Protein AF-0000000075587343 (afdb_homodimer)

Structure (mmCIF, N/CA/C/O backbone):
data_AF-0000000075587343-model_v1
#
loop_
_entity.id
_entity.type
_entity.pdbx_description
1 polymer 'Large ribosomal subunit protein uL16'
#
loop_
_atom_site.group_PDB
_atom_site.id
_atom_site.type_symbol
_atom_site.label_atom_id
_atom_site.label_alt_id
_atom_site.label_comp_id
_atom_site.label_asym_id
_atom_site.label_entity_id
_atom_site.label_seq_id
_atom_site.pdbx_PDB_ins_code
_atom_site.Cartn_x
_atom_site.Cartn_y
_atom_site.Cartn_z
_atom_site.occupancy
_atom_site.B_iso_or_equiv
_atom_site.auth_seq_id
_atom_site.auth_comp_id
_atom_site.auth_asym_id
_atom_site.auth_atom_id
_atom_site.pdbx_PDB_model_num
ATOM 1 N N . MET A 1 1 ? -5.898 16.344 45.125 1 28.92 1 MET A N 1
ATOM 2 C CA . MET A 1 1 ? -6.133 14.992 44.594 1 28.92 1 MET A CA 1
ATOM 3 C C . MET A 1 1 ? -4.836 14.359 44.125 1 28.92 1 MET A C 1
ATOM 5 O O . MET A 1 1 ? -4.012 15.023 43.5 1 28.92 1 MET A O 1
ATOM 9 N N . LEU A 1 2 ? -4.16 13.32 44.656 1 33.78 2 LEU A N 1
ATOM 10 C CA . LEU A 1 2 ? -2.805 12.789 44.562 1 33.78 2 LEU A CA 1
ATOM 11 C C . LEU A 1 2 ? -2.523 12.25 43.156 1 33.78 2 LEU A C 1
ATOM 13 O O . LEU A 1 2 ? -3.23 11.367 42.688 1 33.78 2 LEU A O 1
ATOM 17 N N . GLN A 1 3 ? -2.162 13.062 42.219 1 38.47 3 GLN A N 1
ATOM 18 C CA . GLN A 1 3 ? -1.853 12.68 40.844 1 38.47 3 GLN A CA 1
ATOM 19 C C . GLN A 1 3 ? -0.888 11.5 40.812 1 38.47 3 GLN A C 1
ATOM 21 O O . GLN A 1 3 ? 0.076 11.453 41.594 1 38.47 3 GLN A O 1
ATOM 26 N N . PRO A 1 4 ? -1.405 10.359 40.438 1 40.84 4 PRO A N 1
ATOM 27 C CA . PRO A 1 4 ? -0.507 9.211 40.562 1 40.84 4 PRO A CA 1
ATOM 28 C C . PRO A 1 4 ? 0.927 9.531 40.156 1 40.84 4 PRO A C 1
ATOM 30 O O . PRO A 1 4 ? 1.154 10.461 39.375 1 40.84 4 PRO A O 1
ATOM 33 N N . LYS A 1 5 ? 1.911 9.117 40.844 1 37.94 5 LYS A N 1
ATOM 34 C CA . LYS A 1 5 ? 3.352 9.25 40.656 1 37.94 5 LYS A CA 1
ATOM 35 C C . LYS A 1 5 ? 3.73 9.039 39.188 1 37.94 5 LYS A C 1
ATOM 37 O O . LYS A 1 5 ? 2.939 8.508 38.406 1 37.94 5 LYS A O 1
ATOM 42 N N . ARG A 1 6 ? 5.105 9.141 38.75 1 40.16 6 ARG A N 1
ATOM 43 C CA . ARG A 1 6 ? 5.844 9.117 37.5 1 40.16 6 ARG A CA 1
ATOM 44 C C . ARG A 1 6 ? 5.539 7.852 36.688 1 40.16 6 ARG A C 1
ATOM 46 O O . ARG A 1 6 ? 5.852 6.742 37.156 1 40.16 6 ARG A O 1
ATOM 53 N N . VAL A 1 7 ? 4.43 7.707 36.281 1 40.06 7 VAL A N 1
ATOM 54 C CA . VAL A 1 7 ? 4.188 6.512 35.469 1 40.06 7 VAL A CA 1
ATOM 55 C C . VAL A 1 7 ? 5.332 6.32 34.469 1 40.06 7 VAL A C 1
ATOM 57 O O . VAL A 1 7 ? 5.645 7.223 33.719 1 40.06 7 VAL A O 1
ATOM 60 N N . LYS A 1 8 ? 6.332 5.57 34.875 1 37.91 8 LYS A N 1
ATOM 61 C CA . LYS A 1 8 ? 7.539 5.27 34.094 1 37.91 8 LYS A CA 1
ATOM 62 C C . LYS A 1 8 ? 7.219 5.027 32.625 1 37.91 8 LYS A C 1
ATOM 64 O O . LYS A 1 8 ? 7.953 5.48 31.75 1 37.91 8 LYS A O 1
ATOM 69 N N . TYR A 1 9 ? 6.559 3.941 32.375 1 40.12 9 TYR A N 1
ATOM 70 C CA . TYR A 1 9 ? 6.348 3.57 31 1 40.12 9 TYR A CA 1
ATOM 71 C C . TYR A 1 9 ? 5.145 4.305 30.406 1 40.12 9 TYR A C 1
ATOM 73 O O . TYR A 1 9 ? 4.004 4.062 30.812 1 40.12 9 TYR A O 1
ATOM 81 N N . ARG A 1 10 ? 5.086 5.52 30.312 1 40.22 10 ARG A N 1
ATOM 82 C CA . ARG A 1 10 ? 4.016 6.172 29.562 1 40.22 10 ARG A CA 1
ATOM 83 C C . ARG A 1 10 ? 3.787 5.48 28.219 1 40.22 10 ARG A C 1
ATOM 85 O O . ARG A 1 10 ? 4.691 5.422 27.391 1 40.22 10 ARG A O 1
ATOM 92 N N . ARG A 1 11 ? 3.199 4.398 28.297 1 43.56 11 ARG A N 1
ATOM 93 C CA . ARG A 1 11 ? 2.844 3.82 27 1 43.56 11 ARG A CA 1
ATOM 94 C C . ARG A 1 11 ? 2.312 4.887 26.047 1 43.56 11 ARG A C 1
ATOM 96 O O . ARG A 1 11 ? 1.416 5.656 26.406 1 43.56 11 ARG A O 1
ATOM 103 N N . PRO A 1 12 ? 3.045 5.609 25.266 1 43.22 12 PRO A N 1
ATOM 104 C CA . PRO A 1 12 ? 2.521 6.594 24.312 1 43.22 12 PRO A CA 1
ATOM 105 C C . PRO A 1 12 ? 1.216 6.148 23.656 1 43.22 12 PRO A C 1
ATOM 107 O O . PRO A 1 12 ? 1.231 5.34 22.734 1 43.22 12 PRO A O 1
ATOM 110 N N . GLN A 1 13 ? 0.312 5.805 24.406 1 46.84 13 GLN A N 1
ATOM 111 C CA . GLN A 1 13 ? -0.954 5.391 23.812 1 46.84 13 GLN A CA 1
ATOM 112 C C . GLN A 1 13 ? -1.464 6.426 22.828 1 46.84 13 GLN A C 1
ATOM 114 O O . GLN A 1 13 ? -2.346 6.137 22.016 1 46.84 13 GLN A O 1
ATOM 119 N N . ASP A 1 14 ? -1.198 7.758 22.984 1 47.62 14 ASP A N 1
ATOM 120 C CA . ASP A 1 14 ? -1.935 8.898 22.453 1 47.62 14 ASP A CA 1
ATOM 121 C C . ASP A 1 14 ? -1.368 9.32 21.094 1 47.62 14 ASP A C 1
ATOM 123 O O . ASP A 1 14 ? -1.112 10.508 20.875 1 47.62 14 ASP A O 1
ATOM 127 N N . GLY A 1 15 ? -1.279 8.492 20.094 1 55.97 15 GLY A N 1
ATOM 128 C CA . GLY A 1 15 ? -1.096 8.961 18.734 1 55.97 15 GLY A CA 1
ATOM 129 C C . GLY A 1 15 ? 0.347 9.305 18.406 1 55.97 15 GLY A C 1
ATOM 130 O O . GLY A 1 15 ? 0.65 9.758 17.297 1 55.97 15 GLY A O 1
ATOM 131 N N . ARG A 1 16 ? 1.157 9.391 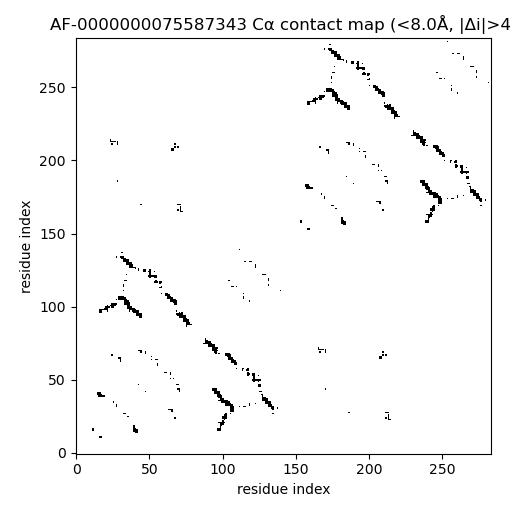19.422 1 56.75 16 ARG A N 1
ATOM 132 C CA . ARG A 1 16 ? 2.512 9.891 19.203 1 56.75 16 ARG A CA 1
ATOM 133 C C . ARG A 1 16 ? 3.334 8.898 18.391 1 56.75 16 ARG A C 1
ATOM 135 O O . ARG A 1 16 ? 4.453 9.203 17.969 1 56.75 16 ARG A O 1
ATOM 142 N N . GLY A 1 17 ? 2.791 8.039 17.953 1 64.19 17 GLY A N 1
ATOM 143 C CA . GLY A 1 17 ? 3.555 7.152 17.094 1 64.19 17 GLY A CA 1
ATOM 144 C C . GLY A 1 17 ? 4.559 6.305 17.844 1 64.19 17 GLY A C 1
ATOM 145 O O . GLY A 1 17 ? 4.816 6.539 19.031 1 64.19 17 GLY A O 1
ATOM 146 N N . ASN A 1 18 ? 4.926 5.211 17.297 1 68 18 ASN A N 1
ATOM 147 C CA . ASN A 1 18 ? 5.934 4.32 17.859 1 68 18 ASN A CA 1
ATOM 148 C C . ASN A 1 18 ? 7.312 4.973 17.875 1 68 18 ASN A C 1
ATOM 150 O O . ASN A 1 18 ? 7.625 5.797 17.016 1 68 18 ASN A O 1
ATOM 154 N N . LYS A 1 19 ? 8 4.809 18.875 1 76.38 19 LYS A N 1
ATOM 155 C CA . LYS A 1 19 ? 9.367 5.316 18.969 1 76.38 19 LYS A CA 1
ATOM 156 C C . LYS A 1 19 ? 10.305 4.531 18.047 1 76.38 19 LYS A C 1
ATOM 158 O O . LYS A 1 19 ? 10 3.4 17.672 1 76.38 19 LYS A O 1
ATOM 163 N N . GLY A 1 20 ? 11.375 5.254 17.641 1 88.69 20 GLY A N 1
ATOM 164 C CA . GLY A 1 20 ? 12.406 4.605 16.844 1 88.69 20 GLY A CA 1
ATOM 165 C C . GLY A 1 20 ? 12.258 4.867 15.352 1 88.69 20 GLY A C 1
ATOM 166 O O . GLY A 1 20 ? 11.391 5.637 14.93 1 88.69 20 GLY A O 1
ATOM 167 N N . ASN A 1 21 ? 13.18 4.301 14.609 1 93.75 21 ASN A N 1
ATOM 168 C CA . ASN A 1 21 ? 13.195 4.449 13.156 1 93.75 21 ASN A CA 1
ATOM 169 C C . ASN A 1 21 ? 12.57 3.244 12.461 1 93.75 21 ASN A C 1
ATOM 171 O O . ASN A 1 21 ? 12.516 2.152 13.023 1 93.75 21 ASN A O 1
ATOM 175 N N . ALA A 1 22 ? 12.07 3.574 11.297 1 95.38 22 ALA A N 1
ATOM 176 C CA . ALA A 1 22 ? 11.531 2.486 10.484 1 95.38 22 ALA A CA 1
ATOM 177 C C . ALA A 1 22 ? 12.625 1.517 10.062 1 95.38 22 ALA A C 1
ATOM 179 O O . ALA A 1 22 ? 13.719 1.938 9.672 1 95.38 22 ALA A O 1
ATOM 180 N N . HIS A 1 23 ? 12.305 0.273 10.109 1 91.56 23 HIS A N 1
ATOM 181 C CA . HIS A 1 23 ? 13.266 -0.745 9.688 1 91.56 23 HIS A CA 1
ATOM 182 C C . HIS A 1 23 ? 12.898 -1.314 8.32 1 91.56 23 HIS A C 1
ATOM 184 O O . HIS A 1 23 ? 13.742 -1.926 7.656 1 91.56 23 HIS A O 1
ATOM 190 N N . ARG A 1 24 ? 11.672 -1.214 7.957 1 91.31 24 ARG A N 1
ATOM 191 C CA . ARG A 1 24 ? 11.195 -1.667 6.652 1 91.31 24 ARG A CA 1
ATOM 192 C C . ARG A 1 24 ? 10.492 -0.538 5.906 1 91.31 24 ARG A C 1
ATOM 194 O O . ARG A 1 24 ? 10.031 0.425 6.52 1 91.31 24 ARG A O 1
ATOM 201 N N . GLY A 1 25 ? 10.461 -0.617 4.656 1 96.25 25 GLY A N 1
ATOM 202 C CA . GLY A 1 25 ? 9.734 0.365 3.865 1 96.25 25 GLY A CA 1
ATOM 203 C C . GLY A 1 25 ? 10.438 1.712 3.803 1 96.25 25 GLY A C 1
ATOM 204 O O . GLY A 1 25 ? 9.781 2.752 3.727 1 96.25 25 GLY A O 1
ATOM 205 N N . THR A 1 26 ? 11.734 1.678 3.934 1 96.88 26 THR A N 1
ATOM 206 C CA . THR A 1 26 ? 12.492 2.924 3.988 1 96.88 26 THR A CA 1
ATOM 207 C C . THR A 1 26 ? 13.039 3.287 2.609 1 96.88 26 THR A C 1
ATOM 209 O O . THR A 1 26 ? 13.656 4.336 2.439 1 96.88 26 THR A O 1
ATOM 212 N N . GLU A 1 27 ? 12.82 2.385 1.611 1 95.69 27 GLU A N 1
ATOM 213 C CA . GLU A 1 27 ? 13.258 2.619 0.239 1 95.69 27 GLU A CA 1
ATOM 214 C C . GLU A 1 27 ? 12.086 2.561 -0.733 1 95.69 27 GLU A C 1
ATOM 216 O O . GLU A 1 27 ? 11.086 1.886 -0.468 1 95.69 27 GLU A O 1
ATOM 221 N N . LEU A 1 28 ? 12.258 3.23 -1.859 1 97.06 28 LEU A N 1
ATOM 222 C CA . LEU A 1 28 ? 11.227 3.166 -2.889 1 97.06 28 LEU A CA 1
ATOM 223 C C . LEU A 1 28 ? 11.141 1.764 -3.48 1 97.06 28 LEU A C 1
ATOM 225 O O . LEU A 1 28 ? 12.164 1.122 -3.727 1 97.06 28 LEU A O 1
ATOM 229 N N . ALA A 1 29 ? 9.953 1.364 -3.693 1 95.81 29 ALA A N 1
ATOM 230 C CA . ALA A 1 29 ? 9.758 0.012 -4.207 1 95.81 29 ALA A CA 1
ATOM 231 C C . ALA A 1 29 ? 9.414 0.035 -5.695 1 95.81 29 ALA A C 1
ATOM 233 O O . ALA A 1 29 ? 9.891 -0.807 -6.461 1 95.81 29 ALA A O 1
ATOM 234 N N . PHE A 1 30 ? 8.617 0.972 -6.105 1 94.88 30 PHE A N 1
ATOM 235 C CA . PHE A 1 30 ? 8.094 0.938 -7.469 1 94.88 30 PHE A CA 1
ATOM 236 C C . PHE A 1 30 ? 8.336 2.268 -8.172 1 94.88 30 PHE A C 1
ATOM 238 O O . PHE A 1 30 ? 8.867 2.301 -9.281 1 94.88 30 PHE A O 1
ATOM 245 N N . GLY A 1 31 ? 8.039 3.367 -7.492 1 96.44 31 GLY A N 1
ATOM 246 C CA . GLY A 1 31 ? 8.125 4.68 -8.109 1 96.44 31 GLY A CA 1
ATOM 247 C C . GLY A 1 31 ? 9.531 5.258 -8.094 1 96.44 31 GLY A C 1
ATOM 248 O O . GLY A 1 31 ? 10.414 4.742 -7.402 1 96.44 31 GLY A O 1
ATOM 249 N N . SER A 1 32 ? 9.711 6.359 -8.867 1 97.5 32 SER A N 1
ATOM 250 C CA . SER A 1 32 ? 11 7.043 -8.938 1 97.5 32 SER A CA 1
ATOM 251 C C . SER A 1 32 ? 11.102 8.141 -7.883 1 97.5 32 SER A C 1
ATOM 253 O O . SER A 1 32 ? 12.203 8.547 -7.508 1 97.5 32 SER A O 1
ATOM 255 N N . PHE A 1 33 ? 9.953 8.602 -7.492 1 98.62 33 PHE A N 1
ATOM 256 C CA . PHE A 1 33 ? 9.875 9.68 -6.512 1 98.62 33 PHE A CA 1
ATOM 257 C C . PHE A 1 33 ? 8.984 9.289 -5.34 1 98.62 33 PHE A C 1
ATOM 259 O O . PHE A 1 33 ? 8.055 8.492 -5.5 1 98.62 33 PHE A O 1
ATOM 266 N N . GLY A 1 34 ? 9.258 9.781 -4.191 1 98.75 34 GLY A N 1
ATOM 267 C CA . GLY A 1 34 ? 8.406 9.523 -3.039 1 98.75 34 GLY A CA 1
ATOM 268 C C . GLY A 1 34 ? 8.641 10.492 -1.896 1 98.75 34 GLY A C 1
ATOM 269 O O . GLY A 1 34 ? 9.438 11.43 -2.02 1 98.75 34 GLY A O 1
ATOM 270 N N . ILE A 1 35 ? 7.918 10.336 -0.844 1 98.88 35 ILE A N 1
ATOM 271 C CA . ILE A 1 35 ? 8.164 11.078 0.387 1 98.88 35 ILE A CA 1
ATOM 272 C C . ILE A 1 35 ? 8.211 10.117 1.57 1 98.88 35 ILE A C 1
ATOM 274 O O . ILE A 1 35 ? 7.477 9.125 1.608 1 98.88 35 ILE A O 1
ATOM 278 N N . LYS A 1 36 ? 9.109 10.453 2.441 1 98.75 36 LYS A N 1
ATOM 279 C CA . LYS A 1 36 ? 9.242 9.68 3.676 1 98.75 36 LYS A CA 1
ATOM 280 C C . LYS A 1 36 ? 9.008 10.562 4.898 1 98.75 36 LYS A C 1
ATOM 282 O O . LYS A 1 36 ? 9.25 11.773 4.859 1 98.75 36 LYS A O 1
ATOM 287 N N . THR A 1 37 ? 8.516 9.945 5.906 1 98.69 37 THR A N 1
ATOM 288 C CA . THR A 1 37 ? 8.25 10.719 7.113 1 98.69 37 THR A CA 1
ATOM 289 C C . THR A 1 37 ? 9.523 10.898 7.93 1 98.69 37 THR A C 1
ATOM 291 O O . THR A 1 37 ? 10.359 10 7.996 1 98.69 37 THR A O 1
ATOM 294 N N . LEU A 1 38 ? 9.617 12.07 8.57 1 98.06 38 LEU A N 1
ATOM 295 C CA . LEU A 1 38 ? 10.734 12.383 9.461 1 98.06 38 LEU A CA 1
ATOM 296 C C . LEU A 1 38 ? 10.305 12.273 10.922 1 98.06 38 LEU A C 1
ATOM 298 O O . LEU A 1 38 ? 11.125 12.461 11.828 1 98.06 38 LEU A O 1
ATOM 302 N N . GLU A 1 39 ? 9.008 11.906 11.164 1 96.75 39 GLU A N 1
ATOM 303 C CA . GLU A 1 39 ? 8.422 11.891 12.5 1 96.75 39 GLU A CA 1
ATOM 304 C C . GLU A 1 39 ? 7.539 10.664 12.703 1 96.75 39 GLU A C 1
ATOM 306 O O . GLU A 1 39 ? 6.996 10.117 11.734 1 96.75 39 GLU A O 1
ATOM 311 N N . PRO A 1 40 ? 7.504 10.289 13.992 1 96.38 40 PRO A N 1
ATOM 312 C CA . PRO A 1 40 ? 6.5 9.266 14.297 1 96.38 40 PRO A CA 1
ATOM 313 C C . PRO A 1 40 ? 5.098 9.852 14.453 1 96.38 40 PRO A C 1
ATOM 315 O O . PRO A 1 40 ? 4.934 10.93 15.023 1 96.38 40 PRO A O 1
ATOM 318 N N . LYS A 1 41 ? 4.133 9.148 13.883 1 96.25 41 LYS A N 1
ATOM 319 C CA . LYS A 1 41 ? 2.76 9.617 14.031 1 96.25 41 LYS A CA 1
ATOM 320 C C . LYS A 1 41 ? 1.764 8.539 13.617 1 96.25 41 LYS A C 1
ATOM 322 O O . LYS A 1 41 ? 2.123 7.594 12.906 1 96.25 41 LYS A O 1
ATOM 327 N N . TRP A 1 42 ? 0.604 8.672 14.125 1 95.62 42 TRP A N 1
ATOM 328 C CA . TRP A 1 42 ? -0.526 7.918 13.594 1 95.62 42 TRP A CA 1
ATOM 329 C C . TRP A 1 42 ? -1.259 8.719 12.516 1 95.62 42 TRP A C 1
ATOM 331 O O . TRP A 1 42 ? -1.7 9.844 12.766 1 95.62 42 TRP A O 1
ATOM 341 N N . ILE A 1 43 ? -1.354 8.18 11.336 1 96.88 43 ILE A N 1
ATOM 342 C CA . ILE A 1 43 ? -2.021 8.852 10.227 1 96.88 43 ILE A CA 1
ATOM 343 C C . ILE A 1 43 ? -3.348 8.156 9.922 1 96.88 43 ILE A C 1
ATOM 345 O O . ILE A 1 43 ? -3.395 6.934 9.773 1 96.88 43 ILE A O 1
ATOM 349 N N . ASN A 1 44 ? -4.379 8.875 9.836 1 95.69 44 ASN A N 1
ATOM 350 C CA . ASN A 1 44 ? -5.676 8.242 9.633 1 95.69 44 ASN A CA 1
ATOM 351 C C . ASN A 1 44 ? -6.031 8.148 8.148 1 95.69 44 ASN A C 1
ATOM 353 O O . ASN A 1 44 ? -5.332 8.703 7.305 1 95.69 44 ASN A O 1
ATOM 357 N N . SER A 1 45 ? -7.086 7.461 7.844 1 96.19 45 SER A N 1
ATOM 358 C CA . SER A 1 45 ? -7.496 7.168 6.473 1 96.19 45 SER A CA 1
ATOM 359 C C . SER A 1 45 ? -7.801 8.445 5.703 1 96.19 45 SER A C 1
ATOM 361 O O . SER A 1 45 ? -7.465 8.562 4.523 1 96.19 45 SER A O 1
ATOM 363 N N . ARG A 1 46 ? -8.508 9.336 6.363 1 96.44 46 ARG A N 1
ATOM 364 C CA . ARG A 1 46 ? -8.883 10.594 5.719 1 96.44 46 ARG A CA 1
ATOM 365 C C . ARG A 1 46 ? -7.656 11.375 5.27 1 96.44 46 ARG A C 1
ATOM 367 O O . ARG A 1 46 ? -7.625 11.906 4.16 1 96.44 46 ARG A O 1
ATOM 374 N N . GLN A 1 47 ? -6.668 11.414 6.125 1 98.38 47 GLN A N 1
ATOM 375 C CA . GLN A 1 47 ? -5.422 12.102 5.809 1 98.38 47 GLN A CA 1
ATOM 376 C C . GLN A 1 47 ? -4.711 11.438 4.633 1 98.38 47 GLN A C 1
ATOM 378 O O . GLN A 1 47 ? -4.223 12.125 3.73 1 98.38 47 GLN A O 1
ATOM 383 N N . ILE A 1 48 ? -4.617 10.172 4.637 1 98.56 48 ILE A N 1
ATOM 384 C CA . ILE A 1 48 ? -3.977 9.406 3.574 1 98.56 48 ILE A CA 1
ATOM 385 C C . ILE A 1 48 ? -4.691 9.664 2.25 1 98.56 48 ILE A C 1
ATOM 387 O O . ILE A 1 48 ? -4.047 9.922 1.231 1 98.56 48 ILE A O 1
ATOM 391 N N . GLU A 1 49 ? -5.98 9.633 2.264 1 97.31 49 GLU A N 1
ATOM 392 C CA . GLU A 1 49 ? -6.758 9.852 1.049 1 97.31 49 GLU A CA 1
ATOM 393 C C . GLU A 1 49 ? -6.648 11.297 0.568 1 97.31 49 GLU A C 1
ATOM 395 O O . GLU A 1 49 ? -6.57 11.547 -0.635 1 97.31 49 GLU A O 1
ATOM 400 N N . ALA A 1 50 ? -6.668 12.242 1.501 1 98.62 50 ALA A N 1
ATOM 401 C CA . ALA A 1 50 ? -6.477 13.641 1.122 1 98.62 50 ALA A CA 1
ATOM 402 C C . ALA A 1 50 ? -5.133 13.836 0.424 1 98.62 50 ALA A C 1
ATOM 404 O O . ALA A 1 50 ? -5.043 14.578 -0.561 1 98.62 50 ALA A O 1
ATOM 405 N N . ALA A 1 51 ? -4.133 13.156 0.896 1 98.81 51 ALA A N 1
ATOM 406 C CA . ALA A 1 51 ? -2.812 13.234 0.276 1 98.81 51 ALA A CA 1
ATOM 407 C C . ALA A 1 51 ? -2.826 12.633 -1.124 1 98.81 51 ALA A C 1
ATOM 409 O O . ALA A 1 51 ? -2.256 13.195 -2.059 1 98.81 51 ALA A O 1
ATOM 410 N N . ARG A 1 52 ? -3.43 11.492 -1.238 1 97.81 52 ARG A N 1
ATOM 411 C CA . ARG A 1 52 ? -3.551 10.852 -2.543 1 97.81 52 ARG A CA 1
ATOM 412 C C . ARG A 1 52 ? -4.238 11.773 -3.545 1 97.81 52 ARG A C 1
ATOM 414 O O . ARG A 1 52 ? -3.795 11.898 -4.688 1 97.81 52 ARG A O 1
ATOM 421 N N . VAL A 1 53 ? -5.305 12.383 -3.135 1 97.44 53 VAL A N 1
ATOM 422 C CA . VAL A 1 53 ? -6.07 13.281 -3.994 1 97.44 53 VAL A CA 1
ATOM 423 C C . VAL A 1 53 ? -5.195 14.461 -4.418 1 97.44 53 VAL A C 1
ATOM 425 O O . VAL A 1 53 ? -5.195 14.852 -5.586 1 97.44 53 VAL A O 1
ATOM 428 N N . ALA A 1 54 ? -4.48 14.969 -3.471 1 98.62 54 ALA A N 1
ATOM 429 C CA . ALA A 1 54 ? -3.598 16.094 -3.762 1 98.62 54 ALA A CA 1
ATOM 430 C C . ALA A 1 54 ? -2.578 15.734 -4.836 1 98.62 54 ALA A C 1
ATOM 432 O O . ALA A 1 54 ? -2.35 16.5 -5.773 1 98.62 54 ALA A O 1
ATOM 433 N N . VAL A 1 55 ? -2.016 14.547 -4.715 1 98.62 55 VAL A N 1
ATOM 434 C CA . VAL A 1 55 ? -1.029 14.086 -5.688 1 98.62 55 VAL A CA 1
ATOM 435 C C . VAL A 1 55 ? -1.688 13.938 -7.055 1 98.62 55 VAL A C 1
ATOM 437 O O . VAL A 1 55 ? -1.189 14.461 -8.055 1 98.62 55 VAL A O 1
ATOM 440 N N . ASN A 1 56 ? -2.768 13.273 -7.094 1 96.56 56 ASN A N 1
ATOM 441 C CA . ASN A 1 56 ? -3.432 12.969 -8.359 1 96.56 56 ASN A CA 1
ATOM 442 C C . ASN A 1 56 ? -3.9 14.234 -9.062 1 96.56 56 ASN A C 1
ATOM 444 O O . ASN A 1 56 ? -3.805 14.344 -10.289 1 96.56 56 ASN A O 1
ATOM 448 N N . ARG A 1 57 ? -4.441 15.148 -8.305 1 97.31 57 ARG A N 1
ATOM 449 C CA . ARG A 1 57 ? -4.906 16.406 -8.875 1 97.31 57 ARG A CA 1
ATOM 450 C C . ARG A 1 57 ? -3.762 17.156 -9.539 1 97.31 57 ARG A C 1
ATOM 452 O O . ARG A 1 57 ? -3.891 17.625 -10.672 1 97.31 57 ARG A O 1
ATOM 459 N N . TYR A 1 58 ? -2.67 17.219 -8.883 1 98.38 58 TYR A N 1
ATOM 460 C CA . TYR A 1 58 ? -1.558 18 -9.422 1 98.38 58 TYR A CA 1
ATOM 461 C C . TYR A 1 58 ? -0.941 17.297 -10.633 1 98.38 58 TYR A C 1
ATOM 463 O O . TYR A 1 58 ? -0.478 17.953 -11.57 1 98.38 58 TYR A O 1
ATOM 471 N N . MET A 1 59 ? -0.927 15.977 -10.594 1 97.5 59 MET A N 1
ATOM 472 C CA . MET A 1 59 ? -0.336 15.211 -11.68 1 97.5 59 MET A CA 1
ATOM 473 C C . MET A 1 59 ? -1.309 15.086 -12.852 1 97.5 59 MET A C 1
ATOM 475 O O . MET A 1 59 ? -0.969 14.516 -13.891 1 97.5 59 MET A O 1
ATOM 479 N N . ASN A 1 60 ? -2.512 15.633 -12.656 1 94.81 60 ASN A N 1
ATOM 480 C CA . ASN A 1 60 ? -3.566 15.539 -13.664 1 94.81 60 ASN A CA 1
ATOM 481 C C . ASN A 1 60 ? -3.848 14.094 -14.055 1 94.81 60 ASN A C 1
ATOM 483 O O . ASN A 1 60 ? -4.004 13.781 -15.234 1 94.81 60 ASN A O 1
ATOM 487 N N . ARG A 1 61 ? -3.697 13.234 -13.094 1 85.12 61 ARG A N 1
ATOM 488 C CA . ARG A 1 61 ? -4.016 11.812 -13.195 1 85.12 61 ARG A CA 1
ATOM 489 C C . ARG A 1 61 ? -3.084 11.109 -14.172 1 85.12 61 ARG A C 1
ATOM 491 O O . ARG A 1 61 ? -3.492 10.172 -14.859 1 85.12 61 ARG A O 1
ATOM 498 N N . GLN A 1 62 ? -1.977 11.789 -14.344 1 91.5 62 GLN A N 1
ATOM 499 C CA . GLN A 1 62 ? -0.937 11.125 -15.125 1 91.5 62 GLN A CA 1
ATOM 500 C C . GLN A 1 62 ? 0.032 10.367 -14.227 1 91.5 62 GLN A C 1
ATOM 502 O O . GLN A 1 62 ? 0.165 10.68 -13.039 1 91.5 62 GLN A O 1
ATOM 507 N N . GLY A 1 63 ? 0.602 9.367 -14.789 1 93.31 63 GLY A N 1
ATOM 508 C CA . GLY A 1 63 ? 1.561 8.594 -14.023 1 93.31 63 GLY A CA 1
ATOM 509 C C . GLY A 1 63 ? 0.906 7.637 -13.039 1 93.31 63 GLY A C 1
ATOM 510 O O . GLY A 1 63 ? -0.249 7.246 -13.227 1 93.31 63 GLY A O 1
ATOM 511 N N . GLN A 1 64 ? 1.685 7.148 -12.102 1 94.56 64 GLN A N 1
ATOM 512 C CA . GLN A 1 64 ? 1.223 6.184 -11.109 1 94.56 64 GLN A CA 1
ATOM 513 C C . GLN A 1 64 ? 1.541 6.66 -9.688 1 94.56 64 GLN A C 1
ATOM 515 O O . GLN A 1 64 ? 2.604 7.234 -9.445 1 94.56 64 GLN A O 1
ATOM 520 N N . VAL A 1 65 ? 0.584 6.406 -8.852 1 96.75 65 VAL A N 1
ATOM 521 C CA . VAL A 1 65 ? 0.759 6.73 -7.441 1 96.75 65 VAL A CA 1
ATOM 522 C C . VAL A 1 65 ? 0.652 5.457 -6.602 1 96.75 65 VAL A C 1
ATOM 524 O O . VAL A 1 65 ? -0.252 4.645 -6.809 1 96.75 65 VAL A O 1
ATOM 527 N N . TRP A 1 66 ? 1.597 5.25 -5.727 1 97.81 66 TRP A N 1
ATOM 528 C CA . TRP A 1 66 ? 1.541 4.164 -4.754 1 97.81 66 TRP A CA 1
ATOM 529 C C . TRP A 1 66 ? 1.396 4.715 -3.336 1 97.81 66 TRP A C 1
ATOM 531 O O . TRP A 1 66 ? 2.201 5.539 -2.898 1 97.81 66 TRP A O 1
ATOM 541 N N . ILE A 1 67 ? 0.407 4.25 -2.664 1 98.69 67 ILE A N 1
ATOM 542 C CA . ILE A 1 67 ? 0.281 4.484 -1.23 1 98.69 67 ILE A CA 1
ATOM 543 C C . ILE A 1 67 ? 1.005 3.383 -0.462 1 98.69 67 ILE A C 1
ATOM 545 O O . ILE A 1 67 ? 0.724 2.197 -0.654 1 98.69 67 ILE A O 1
ATOM 549 N N . ARG A 1 68 ? 1.876 3.816 0.461 1 98.56 68 ARG A N 1
ATOM 550 C CA . ARG A 1 68 ? 2.742 2.824 1.089 1 98.56 68 ARG A CA 1
ATOM 551 C C . ARG A 1 68 ? 2.324 2.566 2.533 1 98.56 68 ARG A C 1
ATOM 553 O O . ARG A 1 68 ? 2.885 1.695 3.201 1 98.56 68 ARG A O 1
ATOM 560 N N . ILE A 1 69 ? 1.362 3.352 2.986 1 98.31 69 ILE A N 1
ATOM 561 C CA . ILE A 1 69 ? 0.897 3.205 4.359 1 98.31 69 ILE A CA 1
ATOM 562 C C . ILE A 1 69 ? -0.616 3 4.375 1 98.31 69 ILE A C 1
ATOM 564 O O . ILE A 1 69 ? -1.339 3.605 3.582 1 98.31 69 ILE A O 1
ATOM 568 N N . PHE A 1 70 ? -1.063 2.123 5.32 1 98 70 PHE A N 1
ATOM 569 C CA . PHE A 1 70 ? -2.482 1.793 5.398 1 98 70 PHE A CA 1
ATOM 570 C C . PHE A 1 70 ? -2.961 1.793 6.844 1 98 70 PHE A C 1
ATOM 572 O O . PHE A 1 70 ? -2.23 1.375 7.746 1 98 70 PHE A O 1
ATOM 579 N N . PRO A 1 71 ? -4.113 2.236 7.047 1 97.44 71 PRO A N 1
ATOM 580 C CA . PRO A 1 71 ? -4.668 2.281 8.406 1 97.44 71 PRO A CA 1
ATOM 581 C C . PRO A 1 71 ? -5.09 0.904 8.914 1 97.44 71 PRO A C 1
ATOM 583 O O . PRO A 1 71 ? -6.281 0.584 8.93 1 97.44 71 PRO A O 1
ATOM 586 N N . ASP A 1 72 ? -4.16 0.225 9.453 1 96.06 72 ASP A N 1
ATOM 587 C CA . ASP A 1 72 ? -4.41 -1.167 9.82 1 96.06 72 ASP A CA 1
ATOM 588 C C . ASP A 1 72 ? -4.504 -1.332 11.336 1 96.06 72 ASP A C 1
ATOM 590 O O . ASP A 1 72 ? -4.785 -2.426 11.828 1 96.06 72 ASP A O 1
ATOM 594 N N . LYS A 1 73 ? -4.27 -0.313 12.133 1 93.38 73 LYS A N 1
ATOM 595 C CA . LYS A 1 73 ? -4.336 -0.384 13.586 1 93.38 73 LYS A CA 1
ATOM 596 C C . LYS A 1 73 ? -5.641 0.216 14.109 1 93.38 73 LYS A C 1
ATOM 598 O O . LYS A 1 73 ? -5.883 1.414 13.953 1 93.38 73 LYS A O 1
ATOM 603 N N . PRO A 1 74 ? -6.41 -0.637 14.781 1 90 74 PRO A N 1
ATOM 604 C CA . PRO A 1 74 ? -7.625 -0.082 15.383 1 90 74 PRO A CA 1
ATOM 605 C C . PRO A 1 74 ? -7.332 0.764 16.625 1 90 74 PRO A C 1
ATOM 607 O O . PRO A 1 74 ? -6.422 0.444 17.391 1 90 74 PRO A O 1
ATOM 610 N N . ILE A 1 75 ? -8.008 1.771 16.703 1 87.06 75 ILE A N 1
ATOM 611 C CA . ILE A 1 75 ? -7.859 2.617 17.875 1 87.06 75 ILE A CA 1
ATOM 612 C C . ILE A 1 75 ? -9.219 2.807 18.547 1 87.06 75 ILE A C 1
ATOM 614 O O . ILE A 1 75 ? -10.258 2.684 17.906 1 87.06 75 ILE A O 1
ATOM 618 N N . THR A 1 76 ? -9.172 2.855 19.922 1 82.88 76 THR A N 1
ATOM 619 C CA . THR A 1 76 ? -10.391 3.062 20.703 1 82.88 76 THR A CA 1
ATOM 620 C C . THR A 1 76 ? -10.359 4.414 21.406 1 82.88 76 THR A C 1
ATOM 622 O O . THR A 1 76 ? -9.281 4.965 21.656 1 82.88 76 THR A O 1
ATOM 625 N N . ARG A 1 77 ? -11.531 5.043 21.375 1 69.38 77 ARG A N 1
ATOM 626 C CA . ARG A 1 77 ? -11.656 6.305 22.109 1 69.38 77 ARG A CA 1
ATOM 627 C C . ARG A 1 77 ? -11.797 6.066 23.609 1 69.38 77 ARG A C 1
ATOM 629 O O . ARG A 1 77 ? -12.609 5.254 24.031 1 69.38 77 ARG A O 1
ATOM 636 N N . LYS A 1 78 ? -10.68 6.266 24.297 1 61.69 78 LYS A N 1
ATOM 637 C CA . LYS A 1 78 ? -10.938 6.223 25.734 1 61.69 78 LYS A CA 1
ATOM 638 C C . LYS A 1 78 ? -11.43 7.574 26.25 1 61.69 78 LYS A C 1
ATOM 640 O O . LYS A 1 78 ? -10.742 8.586 26.094 1 61.69 78 LYS A O 1
ATOM 645 N N . PRO A 1 79 ? -12.664 7.551 26.5 1 55.25 79 PRO A N 1
ATOM 646 C CA . PRO A 1 79 ? -13.117 8.797 27.125 1 55.25 79 PRO A CA 1
ATOM 647 C C . PRO A 1 79 ? -12.289 9.18 28.359 1 55.25 79 PRO A C 1
ATOM 649 O O . PRO A 1 79 ? -11.758 8.305 29.047 1 55.25 79 PRO A O 1
ATOM 652 N N . ALA A 1 80 ? -11.836 10.461 28.438 1 52.97 80 ALA A N 1
ATOM 653 C CA . ALA A 1 80 ? -11.039 11.039 29.531 1 52.97 80 ALA A CA 1
ATOM 654 C C . ALA A 1 80 ? -11.461 10.477 30.875 1 52.97 80 ALA A C 1
ATOM 656 O O . ALA A 1 80 ? -10.633 10.281 31.766 1 52.97 80 ALA A O 1
ATOM 657 N N . ASP A 1 81 ? -12.766 10.227 30.969 1 51.12 81 ASP A N 1
ATOM 658 C CA . ASP A 1 81 ? -13.289 9.992 32.312 1 51.12 81 ASP A CA 1
ATOM 659 C C . ASP A 1 81 ? -13.383 8.5 32.625 1 51.12 81 ASP A C 1
ATOM 661 O O . ASP A 1 81 ? -13.992 8.102 33.625 1 51.12 81 ASP A O 1
ATOM 665 N N . VAL A 1 82 ? -13.062 7.746 31.594 1 54.84 82 VAL A N 1
ATOM 666 C CA . VAL A 1 82 ? -13.32 6.352 31.938 1 54.84 82 VAL A CA 1
ATOM 667 C C . VAL A 1 82 ? -12.086 5.734 32.562 1 54.84 82 VAL A C 1
ATOM 669 O O . VAL A 1 82 ? -10.953 6.039 32.188 1 54.84 82 VAL A O 1
ATOM 672 N N . ARG A 1 83 ? -12.328 5.336 33.812 1 52.59 83 ARG A N 1
ATOM 673 C CA . ARG A 1 83 ? -11.32 4.637 34.594 1 52.59 83 ARG A CA 1
ATOM 674 C C . ARG A 1 83 ? -10.672 3.52 33.812 1 52.59 83 ARG A C 1
ATOM 676 O O . ARG A 1 83 ? -11.336 2.869 33 1 52.59 83 ARG A O 1
ATOM 683 N N . MET A 1 84 ? -9.406 3.373 33.969 1 55.34 84 MET A N 1
ATOM 684 C CA . MET A 1 84 ? -8.641 2.26 33.406 1 55.34 84 MET A CA 1
ATOM 685 C C . MET A 1 84 ? -9.266 0.923 33.781 1 55.34 84 MET A C 1
ATOM 687 O O . MET A 1 84 ? -9.719 0.75 34.938 1 55.34 84 MET A O 1
ATOM 691 N N . GLY A 1 85 ? -9.578 0.13 32.812 1 52.5 85 GLY A N 1
ATOM 692 C CA . GLY A 1 85 ? -10.094 -1.205 33.094 1 52.5 85 GLY A CA 1
ATOM 693 C C . GLY A 1 85 ? -11.539 -1.383 32.688 1 52.5 85 GLY A C 1
ATOM 694 O O . GLY A 1 85 ? -12.07 -2.492 32.719 1 52.5 85 GLY A O 1
ATOM 695 N N . LYS A 1 86 ? -12.336 -0.288 32.906 1 46.09 86 LYS A N 1
ATOM 696 C CA . LYS A 1 86 ? -13.75 -0.485 32.625 1 46.09 86 LYS A CA 1
ATOM 697 C C . LYS A 1 86 ? -14.055 -0.218 31.156 1 46.09 86 LYS A C 1
ATOM 699 O O . LYS A 1 86 ? -13.852 0.896 30.672 1 46.09 86 LYS A O 1
ATOM 704 N N . GLY A 1 87 ? -14.328 -1.214 30.219 1 54.75 87 GLY A N 1
ATOM 705 C CA . GLY A 1 87 ? -14.891 -1.589 28.922 1 54.75 87 GLY A CA 1
ATOM 706 C C . GLY A 1 87 ? -14.039 -1.136 27.75 1 54.75 87 GLY A C 1
ATOM 707 O O . GLY A 1 87 ? -13.109 -0.343 27.922 1 54.75 87 GLY A O 1
ATOM 708 N N . LYS A 1 88 ? -14.062 -1.999 26.844 1 57.22 88 LYS A N 1
ATOM 709 C CA . LYS A 1 88 ? -13.414 -1.73 25.578 1 57.22 88 LYS A CA 1
ATOM 710 C C . LYS A 1 88 ? -13.906 -0.423 24.969 1 57.22 88 LYS A C 1
ATOM 712 O O . LYS A 1 88 ? -15.102 -0.12 25.016 1 57.22 88 LYS A O 1
ATOM 717 N N . GLY A 1 89 ? -13.258 0.709 25.234 1 60.25 89 GLY A N 1
ATOM 718 C CA . GLY A 1 89 ? -13.648 1.935 24.562 1 60.25 89 GLY A CA 1
ATOM 719 C C . GLY A 1 89 ? -14.219 1.692 23.172 1 60.25 89 GLY A C 1
ATOM 720 O O . GLY A 1 89 ? -14.07 0.603 22.625 1 60.25 89 GLY A O 1
ATOM 721 N N . ASP A 1 90 ? -15.164 2.486 22.719 1 70.38 90 ASP A N 1
ATOM 722 C CA . ASP A 1 90 ? -15.758 2.389 21.391 1 70.38 90 ASP A CA 1
ATOM 723 C C . ASP A 1 90 ? -14.688 2.523 20.312 1 70.38 90 ASP A C 1
ATOM 725 O O . ASP A 1 90 ? -13.75 3.314 20.438 1 70.38 90 ASP A O 1
ATOM 729 N N . PRO A 1 91 ? -14.734 1.623 19.422 1 75.38 91 PRO A N 1
ATOM 730 C CA . PRO A 1 91 ? -13.805 1.787 18.297 1 75.38 91 PRO A CA 1
ATOM 731 C C . PRO A 1 91 ? -13.852 3.188 17.703 1 75.38 91 PRO A C 1
ATOM 733 O O . PRO A 1 91 ? -14.938 3.736 17.484 1 75.38 91 PRO A O 1
ATOM 736 N N . ALA A 1 92 ? -12.742 3.859 17.734 1 77.69 92 ALA A N 1
ATOM 737 C CA . ALA A 1 92 ? -12.641 5.23 17.234 1 77.69 92 ALA A CA 1
ATOM 738 C C . ALA A 1 92 ? -12.062 5.262 15.82 1 77.69 92 ALA A C 1
ATOM 740 O O . ALA A 1 92 ? -12.031 6.312 15.18 1 77.69 92 ALA A O 1
ATOM 741 N N . GLY A 1 93 ? -11.773 4.168 15.219 1 87.81 93 GLY A N 1
ATOM 742 C CA . GLY A 1 93 ? -11.242 4.172 13.867 1 87.81 93 GLY A CA 1
ATOM 743 C C . GLY A 1 93 ? -9.969 3.357 13.719 1 87.81 93 GLY A C 1
ATOM 744 O O . GLY A 1 93 ? -9.664 2.523 14.57 1 87.81 93 GLY A O 1
ATOM 745 N N . TRP A 1 94 ? -9.328 3.537 12.516 1 92.75 94 TRP A N 1
ATOM 746 C CA . TRP A 1 94 ? -8.086 2.854 12.18 1 92.75 94 TRP A CA 1
ATOM 747 C C . TRP A 1 94 ? -7.008 3.854 11.766 1 92.75 94 TRP A C 1
ATOM 749 O O . TRP A 1 94 ? -7.312 4.891 11.18 1 92.75 94 TRP A O 1
ATOM 759 N N . VAL A 1 95 ? -5.801 3.545 12.148 1 96 95 VAL A N 1
ATOM 760 C CA . VAL A 1 95 ? -4.719 4.461 11.812 1 96 95 VAL A CA 1
ATOM 761 C C . VAL A 1 95 ? -3.529 3.678 11.258 1 96 95 VAL A C 1
ATOM 763 O O . VAL A 1 95 ? -3.453 2.459 11.422 1 96 95 VAL A O 1
ATOM 766 N N . ALA A 1 96 ? -2.641 4.398 10.586 1 97.31 96 ALA A N 1
ATOM 767 C CA . ALA A 1 96 ? -1.34 3.896 10.156 1 97.31 96 ALA A CA 1
ATOM 768 C C . ALA A 1 96 ? -0.217 4.453 11.023 1 97.31 96 ALA A C 1
ATOM 770 O O . ALA A 1 96 ? 0.124 5.637 10.922 1 97.31 96 ALA A O 1
ATOM 771 N N . PRO A 1 97 ? 0.286 3.639 11.875 1 96.06 97 PRO A N 1
ATOM 772 C CA . PRO A 1 97 ? 1.464 4.125 12.602 1 96.06 97 PRO A CA 1
ATOM 773 C C . PRO A 1 97 ? 2.705 4.211 11.711 1 96.06 97 PRO A C 1
ATOM 775 O O . PRO A 1 97 ? 2.998 3.277 10.961 1 96.06 97 PRO A O 1
ATOM 778 N N . VAL A 1 98 ? 3.367 5.332 11.773 1 97.5 98 VAL A N 1
ATOM 779 C CA . VAL A 1 98 ? 4.582 5.48 10.984 1 97.5 98 VAL A CA 1
ATOM 780 C C . VAL A 1 98 ? 5.719 5.984 11.875 1 97.5 98 VAL A C 1
ATOM 782 O O . VAL A 1 98 ? 5.477 6.652 12.883 1 97.5 98 VAL A O 1
ATOM 785 N N . THR A 1 99 ? 6.887 5.562 11.57 1 97.38 99 THR A N 1
ATOM 786 C CA . THR A 1 99 ? 8.109 6.016 12.227 1 97.38 99 THR A CA 1
ATOM 787 C C . THR A 1 99 ? 9.07 6.633 11.211 1 97.38 99 THR A C 1
ATOM 789 O O . THR A 1 99 ? 8.953 6.387 10.016 1 97.38 99 THR A O 1
ATOM 792 N N . PRO A 1 100 ? 9.922 7.48 11.68 1 98.06 100 PRO A N 1
ATOM 793 C CA . PRO A 1 100 ? 10.828 8.164 10.75 1 98.06 100 PRO A CA 1
ATOM 794 C C . PRO A 1 100 ? 11.516 7.211 9.781 1 98.06 100 PRO A C 1
ATOM 796 O O . PRO A 1 100 ? 11.992 6.148 10.18 1 98.06 100 PRO A O 1
ATOM 799 N N . GLY A 1 101 ? 11.547 7.637 8.5 1 98.12 101 GLY A N 1
ATOM 800 C CA . GLY A 1 101 ? 12.195 6.84 7.469 1 98.12 101 GLY A CA 1
ATOM 801 C C . GLY A 1 101 ? 11.219 6.062 6.609 1 98.12 101 GLY A C 1
ATOM 802 O O . GLY A 1 101 ? 11.578 5.594 5.523 1 98.12 101 GLY A O 1
ATOM 803 N N . ARG A 1 102 ? 10.016 5.938 7.07 1 98.38 102 ARG A N 1
ATOM 804 C CA . ARG A 1 102 ? 9.008 5.176 6.348 1 98.38 102 ARG A CA 1
ATOM 805 C C . ARG A 1 102 ? 8.547 5.922 5.102 1 98.38 102 ARG A C 1
ATOM 807 O O . ARG A 1 102 ? 8.18 7.098 5.176 1 98.38 102 ARG A O 1
ATOM 814 N N . ILE A 1 103 ? 8.586 5.262 3.932 1 98.81 103 ILE A N 1
ATOM 815 C CA . ILE A 1 103 ? 8.016 5.82 2.709 1 98.81 103 ILE A CA 1
ATOM 816 C C . ILE A 1 103 ? 6.496 5.875 2.82 1 98.81 103 ILE A C 1
ATOM 818 O O . ILE A 1 103 ? 5.859 4.895 3.209 1 98.81 103 ILE A O 1
ATOM 822 N N . LEU A 1 104 ? 5.957 7.012 2.502 1 98.81 104 LEU A N 1
ATOM 823 C CA . LEU A 1 104 ? 4.516 7.195 2.613 1 98.81 104 LEU A CA 1
ATOM 824 C C . LEU A 1 104 ? 3.844 7.07 1.249 1 98.81 104 LEU A C 1
ATOM 826 O O . LEU A 1 104 ? 2.797 6.43 1.124 1 98.81 104 LEU A O 1
ATOM 830 N N . PHE A 1 105 ? 4.441 7.699 0.243 1 98.88 105 PHE A N 1
ATOM 831 C CA . PHE A 1 105 ? 3.928 7.711 -1.121 1 98.88 105 PHE A CA 1
ATOM 832 C C . PHE A 1 105 ? 5.062 7.555 -2.129 1 98.88 105 PHE A C 1
ATOM 834 O O . PHE A 1 105 ? 6.176 8.023 -1.895 1 98.88 105 PHE A O 1
ATOM 841 N N . GLU A 1 106 ? 4.719 6.93 -3.207 1 98.62 106 GLU A N 1
ATOM 842 C CA . GLU A 1 106 ? 5.59 6.871 -4.379 1 98.62 106 GLU A CA 1
ATOM 843 C C . GLU A 1 106 ? 4.855 7.324 -5.637 1 98.62 106 GLU A C 1
ATOM 845 O O . GLU A 1 106 ? 3.646 7.125 -5.762 1 98.62 106 GLU A O 1
ATOM 850 N N . VAL A 1 107 ? 5.613 7.902 -6.586 1 98.25 107 VAL A N 1
ATOM 851 C CA . VAL A 1 107 ? 5.027 8.289 -7.863 1 98.25 107 VAL A CA 1
ATOM 852 C C . VAL A 1 107 ? 5.996 7.961 -9 1 98.25 107 VAL A C 1
ATOM 854 O O . VAL A 1 107 ? 7.211 7.883 -8.781 1 98.25 107 VAL A O 1
ATOM 857 N N . GLU A 1 108 ? 5.414 7.738 -10.109 1 96.75 108 GLU A N 1
ATOM 858 C CA . GLU A 1 108 ? 6.16 7.465 -11.328 1 96.75 108 GLU A CA 1
ATOM 859 C C . GLU A 1 108 ? 5.426 8 -12.555 1 96.75 108 GLU A C 1
ATOM 861 O O . GLU A 1 108 ? 4.219 8.234 -12.508 1 96.75 108 GLU A O 1
ATOM 866 N N . GLY A 1 109 ? 6.207 8.273 -13.641 1 95.69 109 GLY A N 1
ATOM 867 C CA . GLY A 1 109 ? 5.586 8.594 -14.922 1 95.69 109 GLY A CA 1
ATOM 868 C C . GLY A 1 109 ? 5.395 10.078 -15.133 1 95.69 109 GLY A C 1
ATOM 869 O O . GLY A 1 109 ? 4.676 10.492 -16.047 1 95.69 109 GLY A O 1
ATOM 870 N N . VAL A 1 110 ? 5.914 10.82 -14.297 1 97.19 110 VAL A N 1
ATOM 871 C CA . VAL A 1 110 ? 5.867 12.273 -14.43 1 97.19 110 VAL A CA 1
ATOM 872 C C . VAL A 1 110 ? 7.27 12.852 -14.281 1 97.19 110 VAL A C 1
ATOM 874 O O . VAL A 1 110 ? 8.195 12.148 -13.867 1 97.19 110 VAL A O 1
ATOM 877 N N . SER A 1 111 ? 7.402 14.078 -14.656 1 96.69 111 SER A N 1
ATOM 878 C CA . SER A 1 111 ? 8.703 14.727 -14.555 1 96.69 111 SER A CA 1
ATOM 879 C C . SER A 1 111 ? 9.078 14.977 -13.094 1 96.69 111 SER A C 1
ATOM 881 O O . SER A 1 111 ? 8.211 14.969 -12.219 1 96.69 111 SER A O 1
ATOM 883 N N . PHE A 1 112 ? 10.352 15.25 -12.914 1 97 112 PHE A N 1
ATOM 884 C CA . PHE A 1 112 ? 10.875 15.547 -11.586 1 97 112 PHE A CA 1
ATOM 885 C C . PHE A 1 112 ? 10.102 16.703 -10.945 1 97 112 PHE A C 1
ATOM 887 O O . PHE A 1 112 ? 9.672 16.609 -9.797 1 97 112 PHE A O 1
ATOM 894 N N . ASP A 1 113 ? 9.906 17.734 -11.734 1 97.69 113 ASP A N 1
ATOM 895 C CA . ASP A 1 113 ? 9.289 18.938 -11.203 1 97.69 113 ASP A CA 1
ATOM 896 C C . ASP A 1 113 ? 7.836 18.688 -10.805 1 97.69 113 ASP A C 1
ATOM 898 O O . ASP A 1 113 ? 7.379 19.156 -9.766 1 97.69 113 ASP A O 1
ATOM 902 N N . ILE A 1 114 ? 7.16 17.969 -11.57 1 98.25 114 ILE A N 1
ATOM 903 C CA . ILE A 1 114 ? 5.766 17.641 -11.289 1 98.25 114 ILE A CA 1
ATOM 904 C C . ILE A 1 114 ? 5.691 16.75 -10.047 1 98.25 114 ILE A C 1
ATOM 906 O O . ILE A 1 114 ? 4.879 16.984 -9.148 1 98.25 114 ILE A O 1
ATOM 910 N N . ALA A 1 115 ? 6.559 15.773 -10 1 98.5 115 ALA A N 1
ATOM 911 C CA . ALA A 1 115 ? 6.582 14.859 -8.859 1 98.5 115 ALA A CA 1
ATOM 912 C C . ALA A 1 115 ? 6.859 15.609 -7.559 1 98.5 115 ALA A C 1
ATOM 914 O O . ALA A 1 115 ? 6.184 15.398 -6.551 1 98.5 115 ALA A O 1
ATOM 915 N N . LYS A 1 116 ? 7.832 16.469 -7.668 1 98.56 116 LYS A N 1
ATOM 916 C CA . LYS A 1 116 ? 8.25 17.219 -6.484 1 98.56 116 LYS A CA 1
ATOM 917 C C . LYS A 1 116 ? 7.105 18.078 -5.949 1 98.56 116 LYS A C 1
ATOM 919 O O . LYS A 1 116 ? 6.836 18.078 -4.746 1 98.56 116 LYS A O 1
ATOM 924 N N . GLU A 1 117 ? 6.461 18.75 -6.82 1 98.81 117 GLU A N 1
ATOM 925 C CA . GLU A 1 117 ? 5.375 19.625 -6.395 1 98.81 117 GLU A CA 1
ATOM 926 C C . GLU A 1 117 ? 4.164 18.828 -5.93 1 98.81 117 GLU A C 1
ATOM 928 O O . GLU A 1 117 ? 3.531 19.172 -4.926 1 98.81 117 GLU A O 1
ATOM 933 N N . ALA A 1 118 ? 3.828 17.734 -6.625 1 98.88 118 ALA A N 1
ATOM 934 C CA . ALA A 1 118 ? 2.705 16.891 -6.242 1 98.88 118 ALA A CA 1
ATOM 935 C C . ALA A 1 118 ? 2.9 16.328 -4.836 1 98.88 118 ALA A C 1
ATOM 937 O O . ALA A 1 118 ? 1.98 16.344 -4.016 1 98.88 118 ALA A O 1
ATOM 938 N N . LEU A 1 119 ? 4.109 15.922 -4.594 1 98.88 119 LEU A N 1
ATOM 939 C CA . LEU A 1 119 ? 4.395 15.297 -3.307 1 98.88 119 LEU A CA 1
ATOM 940 C C . LEU A 1 119 ? 4.5 16.344 -2.207 1 98.88 119 LEU A C 1
ATOM 942 O O . LEU A 1 119 ? 4.188 16.078 -1.046 1 98.88 119 LEU A O 1
ATOM 946 N N . ARG A 1 120 ? 4.922 17.516 -2.57 1 98.81 120 ARG A N 1
ATOM 947 C CA . ARG A 1 120 ? 4.875 18.609 -1.614 1 98.81 120 ARG A CA 1
ATOM 948 C C . ARG A 1 120 ? 3.441 18.891 -1.174 1 98.81 120 ARG A C 1
ATOM 950 O O . ARG A 1 120 ? 3.178 19.078 0.016 1 98.81 120 ARG A O 1
ATOM 957 N N . LEU A 1 121 ? 2.545 18.969 -2.115 1 98.81 121 LEU A N 1
ATOM 958 C CA . LEU A 1 121 ? 1.136 19.203 -1.816 1 98.81 121 LEU A CA 1
ATOM 959 C C . LEU A 1 121 ? 0.567 18.062 -0.971 1 98.81 121 LEU A C 1
ATOM 961 O O . LEU A 1 121 ? -0.217 18.297 -0.051 1 98.81 121 LEU A O 1
ATOM 965 N N . ALA A 1 122 ? 0.957 16.859 -1.302 1 98.88 122 ALA A N 1
ATOM 966 C CA . ALA A 1 122 ? 0.537 15.711 -0.497 1 98.88 122 ALA A CA 1
ATOM 967 C C . ALA A 1 122 ? 1.032 15.836 0.94 1 98.88 122 ALA A C 1
ATOM 969 O O . ALA A 1 122 ? 0.292 15.555 1.887 1 98.88 122 ALA A O 1
ATOM 970 N N . ALA A 1 123 ? 2.256 16.25 1.065 1 98.88 123 ALA A N 1
ATOM 971 C CA . ALA A 1 123 ? 2.869 16.406 2.383 1 98.88 123 ALA A CA 1
ATOM 972 C C . ALA A 1 123 ? 2.074 17.375 3.252 1 98.88 123 ALA A C 1
ATOM 974 O O . ALA A 1 123 ? 1.998 17.203 4.473 1 98.88 123 ALA A O 1
ATOM 975 N N . GLN A 1 124 ? 1.485 18.375 2.652 1 98.75 124 GLN A N 1
ATOM 976 C CA . GLN A 1 124 ? 0.719 19.375 3.375 1 98.75 124 GLN A CA 1
ATOM 977 C C . GLN A 1 124 ? -0.55 18.781 3.975 1 98.75 124 GLN A C 1
ATOM 979 O O . GLN A 1 124 ? -1.144 19.359 4.887 1 98.75 124 GLN A O 1
ATOM 984 N N . LYS A 1 125 ? -0.957 17.625 3.451 1 98.62 125 LYS A N 1
ATOM 985 C CA . LYS A 1 125 ? -2.172 16.984 3.932 1 98.62 125 LYS A CA 1
ATOM 986 C C . LYS A 1 125 ? -1.861 16.016 5.07 1 98.62 125 LYS A C 1
ATOM 988 O O . LYS A 1 125 ? -2.771 15.43 5.664 1 98.62 125 LYS A O 1
ATOM 993 N N . LEU A 1 126 ? -0.631 15.805 5.379 1 98.62 126 LEU A N 1
ATOM 994 C CA . LEU A 1 126 ? -0.191 14.828 6.371 1 98.62 126 LEU A CA 1
ATOM 995 C C . LEU A 1 126 ? 0.28 15.523 7.645 1 98.62 126 LEU A C 1
ATOM 997 O O . LEU A 1 126 ? 0.812 16.641 7.59 1 98.62 126 LEU A O 1
ATOM 1001 N N . PRO A 1 127 ? 0.117 14.844 8.812 1 97.81 127 PRO A N 1
ATOM 1002 C CA . PRO A 1 127 ? 0.465 15.469 10.086 1 97.81 127 PRO A CA 1
ATOM 1003 C C . PRO A 1 127 ? 1.933 15.273 10.461 1 97.81 127 PRO A C 1
ATOM 1005 O O . PRO A 1 127 ? 2.266 15.164 11.641 1 97.81 127 PRO A O 1
ATOM 1008 N N . VAL A 1 128 ? 2.754 15.07 9.492 1 97.81 128 VAL A N 1
ATOM 1009 C CA . VAL A 1 128 ? 4.168 14.82 9.75 1 97.81 128 VAL A CA 1
ATOM 1010 C C . VAL A 1 128 ? 5.023 15.648 8.797 1 97.81 128 VAL A C 1
ATOM 1012 O O . VAL A 1 128 ? 4.578 16 7.699 1 97.81 128 VAL A O 1
ATOM 1015 N N . LYS A 1 129 ? 6.184 15.945 9.234 1 98.31 129 LYS A N 1
ATOM 1016 C CA . LYS A 1 129 ? 7.191 16.453 8.305 1 98.31 129 LYS A CA 1
ATOM 1017 C C . LYS A 1 129 ? 7.711 15.344 7.398 1 98.31 129 LYS A C 1
ATOM 1019 O O . LYS A 1 129 ? 7.887 14.203 7.836 1 98.31 129 LYS A O 1
ATOM 1024 N N . THR A 1 130 ? 7.973 15.727 6.16 1 98.75 130 THR A N 1
ATOM 1025 C CA . THR A 1 130 ? 8.391 14.703 5.211 1 98.75 130 THR A CA 1
ATOM 1026 C C . THR A 1 130 ? 9.641 15.148 4.457 1 98.75 130 THR A C 1
ATOM 1028 O O . THR A 1 130 ? 10.016 16.328 4.5 1 98.75 130 THR A O 1
ATOM 1031 N N . LYS A 1 131 ? 10.289 14.172 3.924 1 98.75 131 LYS A N 1
ATOM 1032 C CA . LYS A 1 131 ? 11.422 14.391 3.025 1 98.75 131 LYS A CA 1
ATOM 1033 C C . LYS A 1 131 ? 11.141 13.797 1.645 1 98.75 131 LYS A C 1
ATOM 1035 O O . LYS A 1 131 ? 10.68 12.664 1.53 1 98.75 131 LYS A O 1
ATOM 1040 N N . PHE A 1 132 ? 11.422 14.633 0.615 1 98.75 132 PHE A N 1
ATOM 1041 C CA . PHE A 1 132 ? 11.328 14.164 -0.763 1 98.75 132 PHE A CA 1
ATOM 1042 C C . PHE A 1 132 ? 12.5 13.258 -1.111 1 98.75 132 PHE A C 1
ATOM 1044 O O . PHE A 1 132 ? 13.648 13.57 -0.787 1 98.75 132 PHE A O 1
ATOM 1051 N N . VAL A 1 133 ? 12.227 12.109 -1.741 1 98.31 133 VAL A N 1
ATOM 1052 C CA . VAL A 1 133 ? 13.266 11.141 -2.076 1 98.31 133 VAL A CA 1
ATOM 1053 C C . VAL A 1 133 ? 13.188 10.789 -3.559 1 98.31 133 VAL A C 1
ATOM 1055 O O . VAL A 1 133 ? 12.094 10.742 -4.133 1 98.31 133 VAL A O 1
ATOM 1058 N N . VAL A 1 134 ? 14.289 10.539 -4.164 1 97.75 134 VAL A N 1
ATOM 1059 C CA . VAL A 1 134 ? 14.43 10.148 -5.562 1 97.75 134 VAL A CA 1
ATOM 1060 C C . VAL A 1 134 ? 15.172 8.82 -5.66 1 97.75 134 VAL A C 1
ATOM 1062 O O . VAL A 1 134 ? 16.141 8.594 -4.934 1 97.75 134 VAL A O 1
ATOM 1065 N N . ARG A 1 135 ? 14.625 8.047 -6.508 1 95.19 135 ARG A N 1
ATOM 1066 C CA . ARG A 1 135 ? 15.297 6.77 -6.715 1 95.19 135 ARG A CA 1
ATOM 1067 C C . ARG A 1 135 ? 16.75 6.973 -7.129 1 95.19 135 ARG A C 1
ATOM 1069 O O . ARG A 1 135 ? 17.047 7.855 -7.93 1 95.19 135 ARG A O 1
ATOM 1076 N N . ARG A 1 136 ? 17.625 6.168 -6.586 1 84.62 136 ARG A N 1
ATOM 1077 C CA . ARG A 1 136 ? 19.062 6.336 -6.754 1 84.62 136 ARG A CA 1
ATOM 1078 C C . ARG A 1 136 ? 19.453 6.258 -8.227 1 84.62 136 ARG A C 1
ATOM 1080 O O . ARG A 1 136 ? 20.359 6.973 -8.672 1 84.62 136 ARG A O 1
ATOM 1087 N N . ASP A 1 137 ? 18.844 5.438 -9.039 1 81.19 137 ASP A N 1
ATOM 1088 C CA . ASP A 1 137 ? 19.234 5.242 -10.43 1 81.19 137 ASP A CA 1
ATOM 1089 C C . ASP A 1 137 ? 18.453 6.164 -11.352 1 81.19 137 ASP A C 1
ATOM 1091 O O . ASP A 1 137 ? 18.516 6.027 -12.578 1 81.19 137 ASP A O 1
ATOM 1095 N N . PHE A 1 138 ? 17.734 7.066 -10.75 1 81.75 138 PHE A N 1
ATOM 1096 C CA . PHE A 1 138 ? 16.953 7.996 -11.562 1 81.75 138 PHE A CA 1
ATOM 1097 C C . PHE A 1 138 ? 17.875 9 -12.25 1 81.75 138 PHE A C 1
ATOM 1099 O O . PHE A 1 138 ? 18.688 9.664 -11.594 1 81.75 138 PHE A O 1
ATOM 1106 N N . ASP A 1 139 ? 18.016 8.82 -13.516 1 67 139 ASP A N 1
ATOM 1107 C CA . ASP A 1 139 ? 18.766 9.805 -14.289 1 67 139 ASP A CA 1
ATOM 1108 C C . ASP A 1 139 ? 17.859 10.945 -14.758 1 67 139 ASP A C 1
ATOM 1110 O O . ASP A 1 139 ? 16.922 10.719 -15.523 1 67 139 ASP A O 1
ATOM 1114 N N . LYS A 1 140 ? 17.906 12.102 -14.156 1 60.28 140 LYS A N 1
ATOM 1115 C CA . LYS A 1 140 ? 17.109 13.281 -14.5 1 60.28 140 LYS A CA 1
ATOM 1116 C C . LYS A 1 140 ? 17.219 13.594 -15.984 1 60.28 140 LYS A C 1
ATOM 1118 O O . LYS A 1 140 ? 16.266 14.117 -16.578 1 60.28 140 LYS A O 1
ATOM 1123 N N . ASN A 1 141 ? 18.359 13.336 -16.562 1 48.34 141 ASN A N 1
ATOM 1124 C CA . ASN A 1 141 ? 18.75 13.695 -17.922 1 48.34 141 ASN A CA 1
ATOM 1125 C C . ASN A 1 141 ? 18.234 12.664 -18.938 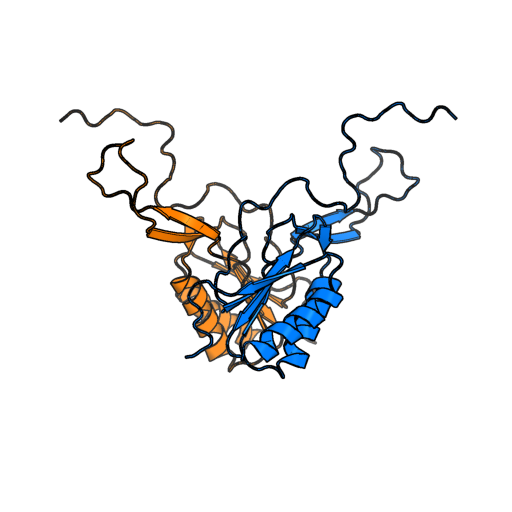1 48.34 141 ASN A C 1
ATOM 1127 O O . ASN A 1 141 ? 18.438 12.828 -20.141 1 48.34 141 ASN A O 1
ATOM 1131 N N . ALA A 1 142 ? 17.547 11.633 -18.547 1 40.16 142 ALA A N 1
ATOM 1132 C CA . ALA A 1 142 ? 17.156 10.734 -19.625 1 40.16 142 ALA A CA 1
ATOM 1133 C C . ALA A 1 142 ? 15.875 11.203 -20.297 1 40.16 142 ALA A C 1
ATOM 1135 O O . ALA A 1 142 ? 14.984 11.75 -19.641 1 40.16 142 ALA A O 1
ATOM 1136 N N . MET B 1 1 ? 28.812 -39.188 3.602 1 29.22 1 MET B N 1
ATOM 1137 C CA . MET B 1 1 ? 28.984 -37.844 4.18 1 29.22 1 MET B CA 1
ATOM 1138 C C . MET B 1 1 ? 27.875 -37.562 5.191 1 29.22 1 MET B C 1
ATOM 1140 O O . MET B 1 1 ? 26.719 -37.875 4.965 1 29.22 1 MET B O 1
ATOM 1144 N N . LEU B 1 2 ? 28 -37.438 6.531 1 33.88 2 LEU B N 1
ATOM 1145 C CA . LEU B 1 2 ? 27.094 -37.438 7.684 1 33.88 2 LEU B CA 1
ATOM 1146 C C . LEU B 1 2 ? 26.141 -36.25 7.648 1 33.88 2 LEU B C 1
ATOM 1148 O O . LEU B 1 2 ? 26.578 -35.125 7.59 1 33.88 2 LEU B O 1
ATOM 1152 N N . GLN B 1 3 ? 25.047 -36.344 6.969 1 38.47 3 GLN B N 1
ATOM 1153 C CA . GLN B 1 3 ? 24.047 -35.312 6.855 1 38.47 3 GLN B CA 1
ATOM 1154 C C . GLN B 1 3 ? 23.672 -34.75 8.227 1 38.47 3 GLN B C 1
ATOM 1156 O O . GLN B 1 3 ? 23.5 -35.5 9.18 1 38.47 3 GLN B O 1
ATOM 1161 N N . PRO B 1 4 ? 24.141 -33.562 8.508 1 40.94 4 PRO B N 1
ATOM 1162 C CA . PRO B 1 4 ? 23.906 -33.094 9.883 1 40.94 4 PRO B CA 1
ATOM 1163 C C . PRO B 1 4 ? 22.516 -33.469 10.398 1 40.94 4 PRO B C 1
ATOM 1165 O O . PRO B 1 4 ? 21.594 -33.688 9.602 1 40.94 4 PRO B O 1
ATOM 1168 N N . LYS B 1 5 ? 22.375 -33.938 11.594 1 38.09 5 LYS B N 1
ATOM 1169 C CA . LYS B 1 5 ? 21.188 -34.312 12.336 1 38.09 5 LYS B CA 1
ATOM 1170 C C . LYS B 1 5 ? 20.047 -33.312 12.086 1 38.09 5 LYS B C 1
ATOM 1172 O O . LYS B 1 5 ? 20.281 -32.188 11.617 1 38.09 5 LYS B O 1
ATOM 1177 N N . ARG B 1 6 ? 18.734 -33.562 12.648 1 39.88 6 ARG B N 1
ATOM 1178 C CA . ARG B 1 6 ? 17.422 -32.969 12.602 1 39.88 6 ARG B CA 1
ATOM 1179 C C . ARG B 1 6 ? 17.484 -31.484 12.969 1 39.88 6 ARG B C 1
ATOM 1181 O O . ARG B 1 6 ? 17.828 -31.125 14.102 1 39.88 6 ARG B O 1
ATOM 1188 N N . VAL B 1 7 ? 18.078 -30.734 12.25 1 40.12 7 VAL B N 1
ATOM 1189 C CA . VAL B 1 7 ? 18.062 -29.312 12.594 1 40.12 7 VAL B CA 1
ATOM 1190 C C . VAL B 1 7 ? 16.641 -28.891 12.992 1 40.12 7 VAL B C 1
ATOM 1192 O O . VAL B 1 7 ? 15.688 -29.109 12.242 1 40.12 7 VAL B O 1
ATOM 1195 N N . LYS B 1 8 ? 16.344 -28.969 14.266 1 38.25 8 LYS B N 1
ATOM 1196 C CA . LYS B 1 8 ? 15.055 -28.656 14.883 1 38.25 8 LYS B CA 1
ATOM 1197 C C . LYS B 1 8 ? 14.438 -27.422 14.242 1 38.25 8 LYS B C 1
ATOM 1199 O O . LYS B 1 8 ? 13.227 -27.375 14.008 1 38.25 8 LYS B O 1
ATOM 1204 N N . TYR B 1 9 ? 15.062 -26.312 14.492 1 40.53 9 TYR B N 1
ATOM 1205 C CA . TYR B 1 9 ? 14.445 -25.062 14.039 1 40.53 9 TYR B CA 1
ATOM 1206 C C . TYR B 1 9 ? 14.75 -24.812 12.57 1 40.53 9 TYR B C 1
ATOM 1208 O O . TYR B 1 9 ? 15.891 -24.516 12.203 1 40.53 9 TYR B O 1
ATOM 1216 N N . ARG B 1 10 ? 14.359 -25.547 11.664 1 40.41 10 ARG B N 1
ATOM 1217 C CA . ARG B 1 10 ? 14.477 -25.172 10.258 1 40.41 10 ARG B CA 1
ATOM 1218 C C . ARG B 1 10 ? 14.023 -23.734 10.031 1 40.41 10 ARG B C 1
ATOM 1220 O O . ARG B 1 10 ? 12.867 -23.391 10.297 1 40.41 10 ARG B O 1
ATOM 1227 N N . ARG B 1 11 ? 14.828 -22.891 10.453 1 43.69 11 ARG B N 1
ATOM 1228 C CA . ARG B 1 11 ? 14.461 -21.531 10.094 1 43.69 11 ARG B CA 1
ATOM 1229 C C . ARG B 1 11 ? 13.977 -21.453 8.648 1 43.69 11 ARG B C 1
ATOM 1231 O O . ARG B 1 11 ? 14.656 -21.922 7.734 1 43.69 11 ARG B O 1
ATOM 1238 N N . PRO B 1 12 ? 12.75 -21.641 8.258 1 42.88 12 PRO B N 1
ATOM 1239 C CA . PRO B 1 12 ? 12.289 -21.516 6.879 1 42.88 12 PRO B CA 1
ATOM 1240 C C . PRO B 1 12 ? 12.953 -20.359 6.137 1 42.88 12 PRO B C 1
ATOM 1242 O O . PRO B 1 12 ? 12.57 -19.203 6.32 1 42.88 12 PRO B O 1
ATOM 1245 N N . GLN B 1 13 ? 14.188 -20.328 6.145 1 46.62 13 GLN B N 1
ATOM 1246 C CA . GLN B 1 13 ? 14.844 -19.25 5.418 1 46.62 13 GLN B CA 1
ATOM 1247 C C . GLN B 1 13 ? 14.289 -19.125 4 1 46.62 13 GLN B C 1
ATOM 1249 O O . GLN B 1 13 ? 14.516 -18.109 3.33 1 46.62 13 GLN B O 1
ATOM 1254 N N . ASP B 1 14 ? 13.852 -20.219 3.311 1 47.31 14 ASP B N 1
ATOM 1255 C CA . ASP B 1 14 ? 13.727 -20.391 1.866 1 47.31 14 ASP B CA 1
ATOM 1256 C C . ASP B 1 14 ? 12.344 -19.984 1.38 1 47.31 14 ASP B C 1
ATOM 1258 O O . ASP B 1 14 ? 11.664 -20.766 0.703 1 47.31 14 ASP B O 1
ATOM 1262 N N . GLY B 1 15 ? 11.875 -18.812 1.555 1 55.62 15 GLY B N 1
ATOM 1263 C CA . GLY B 1 15 ? 10.742 -18.312 0.787 1 55.62 15 GLY B CA 1
ATOM 1264 C C . GLY B 1 15 ? 9.398 -18.734 1.352 1 55.62 15 GLY B C 1
ATOM 1265 O O . GLY B 1 15 ? 8.352 -18.422 0.786 1 55.62 15 GLY B O 1
ATOM 1266 N N . ARG B 1 16 ? 9.445 -19.688 2.258 1 56.91 16 ARG B N 1
ATOM 1267 C CA . ARG B 1 16 ? 8.195 -20.281 2.701 1 56.91 16 ARG B CA 1
ATOM 1268 C C . ARG B 1 16 ? 7.379 -19.297 3.537 1 56.91 16 ARG B C 1
ATOM 1270 O O . ARG B 1 16 ? 6.23 -19.578 3.885 1 56.91 16 ARG B O 1
ATOM 1277 N N . GLY B 1 17 ? 7.723 -18.25 3.555 1 64 17 GLY B N 1
ATOM 1278 C CA . GLY B 1 17 ? 6.891 -17.281 4.258 1 64 17 GLY B CA 1
ATOM 1279 C C . GLY B 1 17 ? 6.883 -17.484 5.762 1 64 17 GLY B C 1
ATOM 1280 O O . GLY B 1 17 ? 7.371 -18.5 6.258 1 64 17 GLY B O 1
ATOM 1281 N N . ASN B 1 18 ? 6.625 -16.484 6.473 1 68 18 ASN B N 1
ATOM 1282 C CA . ASN B 1 18 ? 6.504 -16.531 7.926 1 68 18 ASN B CA 1
ATOM 1283 C C . ASN B 1 18 ? 5.328 -17.391 8.367 1 68 18 ASN B C 1
ATOM 1285 O O . ASN B 1 18 ? 4.32 -17.484 7.656 1 68 18 ASN B O 1
ATOM 1289 N N . LYS B 1 19 ? 5.504 -18.141 9.328 1 76.44 19 LYS B N 1
ATOM 1290 C CA . LYS B 1 19 ? 4.422 -18.953 9.875 1 76.44 19 LYS B CA 1
ATOM 1291 C C . LYS B 1 19 ? 3.393 -18.094 10.594 1 76.44 19 LYS B C 1
ATOM 1293 O O . 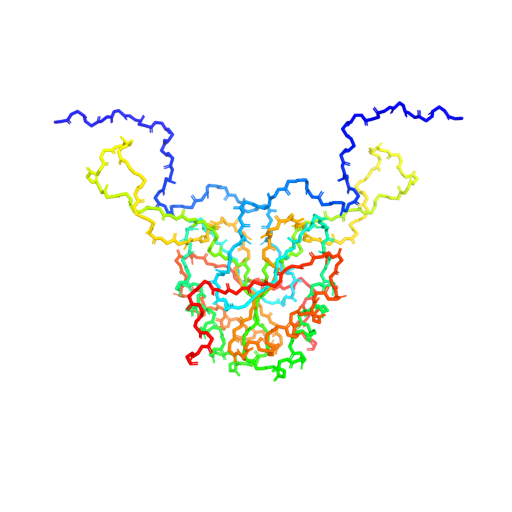LYS B 1 19 ? 3.697 -16.969 11.008 1 76.44 19 LYS B O 1
ATOM 1298 N N . GLY B 1 20 ? 2.16 -18.641 10.617 1 88.88 20 GLY B N 1
ATOM 1299 C CA . GLY B 1 20 ? 1.103 -17.969 11.359 1 88.88 20 GLY B CA 1
ATOM 1300 C C . GLY B 1 20 ? 0.195 -17.125 10.484 1 88.88 20 GLY B C 1
ATOM 1301 O O . GLY B 1 20 ? 0.338 -17.125 9.258 1 88.88 20 GLY B O 1
ATOM 1302 N N . ASN B 1 21 ? -0.778 -16.531 11.109 1 93.75 21 ASN B N 1
ATOM 1303 C CA . ASN B 1 21 ? -1.747 -15.688 10.43 1 93.75 21 ASN B CA 1
ATOM 1304 C C . ASN B 1 21 ? -1.376 -14.211 10.539 1 93.75 21 ASN B C 1
ATOM 1306 O O . ASN B 1 21 ? -0.665 -13.812 11.461 1 93.75 21 ASN B O 1
ATOM 1310 N N . ALA B 1 22 ? -1.842 -13.516 9.531 1 95.38 22 ALA B N 1
ATOM 1311 C CA . ALA B 1 22 ? -1.641 -12.07 9.57 1 95.38 22 ALA B CA 1
ATOM 1312 C C . ALA B 1 22 ? -2.422 -11.445 10.719 1 95.38 22 ALA B C 1
ATOM 1314 O O . ALA B 1 22 ? -3.576 -11.805 10.969 1 95.38 22 ALA B O 1
ATOM 1315 N N . HIS B 1 23 ? -1.811 -10.508 11.352 1 91.69 23 HIS B N 1
ATOM 1316 C CA . HIS B 1 23 ? -2.473 -9.805 12.445 1 91.69 23 HIS B CA 1
ATOM 1317 C C . HIS B 1 23 ? -2.9 -8.406 12.023 1 91.69 23 HIS B C 1
ATOM 1319 O O . HIS B 1 23 ? -3.75 -7.789 12.68 1 91.69 23 HIS B O 1
ATOM 1325 N N . ARG B 1 24 ? -2.262 -7.871 11.047 1 91.38 24 ARG B N 1
ATOM 1326 C CA . ARG B 1 24 ? -2.6 -6.562 10.508 1 91.38 24 ARG B CA 1
ATOM 1327 C C . ARG B 1 24 ? -2.885 -6.641 9.008 1 91.38 24 ARG B C 1
ATOM 1329 O O . ARG B 1 24 ? -2.439 -7.574 8.336 1 91.38 24 ARG B O 1
ATOM 1336 N N . GLY B 1 25 ? -3.617 -5.754 8.523 1 96.31 2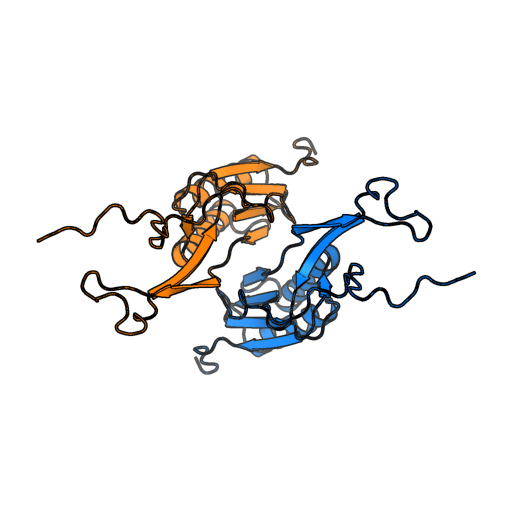5 GLY B N 1
ATOM 1337 C CA . GLY B 1 25 ? -3.873 -5.703 7.09 1 96.31 25 GLY B CA 1
ATOM 1338 C C . GLY B 1 25 ? -4.809 -6.793 6.609 1 96.31 25 GLY B C 1
ATOM 1339 O O . GLY B 1 25 ? -4.688 -7.273 5.48 1 96.31 25 GLY B O 1
ATOM 1340 N N . THR B 1 26 ? -5.668 -7.234 7.5 1 96.88 26 THR B N 1
ATOM 1341 C CA . THR B 1 26 ? -6.543 -8.352 7.172 1 96.88 26 THR B CA 1
ATOM 1342 C C . THR B 1 26 ? -7.906 -7.855 6.699 1 96.88 26 THR B C 1
ATOM 1344 O O . THR B 1 26 ? -8.766 -8.656 6.32 1 96.88 26 THR B O 1
ATOM 1347 N N . GLU B 1 27 ? -8.117 -6.52 6.746 1 95.69 27 GLU B N 1
ATOM 1348 C CA . GLU B 1 27 ? -9.359 -5.91 6.293 1 95.69 27 GLU B CA 1
ATOM 1349 C C . GLU B 1 27 ? -9.102 -4.883 5.191 1 95.69 27 GLU B C 1
ATOM 1351 O O . GLU B 1 27 ? -8.023 -4.297 5.121 1 95.69 27 GLU B O 1
ATOM 1356 N N . LEU B 1 28 ? -10.133 -4.66 4.395 1 97.06 28 LEU B N 1
ATOM 1357 C CA . LEU B 1 28 ? -10.016 -3.637 3.359 1 97.06 28 LEU B CA 1
ATOM 1358 C C . LEU B 1 28 ? -9.922 -2.246 3.98 1 97.06 28 LEU B C 1
ATOM 1360 O O . LEU B 1 28 ? -10.633 -1.938 4.938 1 97.06 28 LEU B O 1
ATOM 1364 N N . ALA B 1 29 ? -9.078 -1.482 3.418 1 95.88 29 ALA B N 1
ATOM 1365 C CA . ALA B 1 29 ? -8.859 -0.147 3.969 1 95.88 29 ALA B CA 1
ATOM 1366 C C . ALA B 1 29 ? -9.555 0.915 3.119 1 95.88 29 ALA B C 1
ATOM 1368 O O . ALA B 1 29 ? -10.133 1.865 3.65 1 95.88 29 ALA B O 1
ATOM 1369 N N . PHE B 1 30 ? -9.508 0.762 1.838 1 94.88 30 PHE B N 1
ATOM 1370 C CA . PHE B 1 30 ? -9.977 1.834 0.968 1 94.88 30 PHE B CA 1
ATOM 1371 C C . PHE B 1 30 ? -10.984 1.306 -0.048 1 94.88 30 PHE B C 1
ATOM 1373 O O . PHE B 1 30 ? -12.078 1.854 -0.19 1 94.88 30 PHE B O 1
ATOM 1380 N N . GLY B 1 31 ? -10.672 0.177 -0.685 1 96.44 31 GLY B N 1
ATOM 1381 C CA . GLY B 1 31 ? -11.5 -0.348 -1.754 1 96.44 31 GLY B CA 1
ATOM 1382 C C . GLY B 1 31 ? -12.672 -1.173 -1.248 1 96.44 31 GLY B C 1
ATOM 1383 O O . GLY B 1 31 ? -12.719 -1.532 -0.07 1 96.44 31 GLY B O 1
ATOM 1384 N N . SER B 1 32 ? -13.602 -1.489 -2.178 1 97.5 32 SER B N 1
ATOM 1385 C CA . SER B 1 32 ? -14.773 -2.295 -1.852 1 97.5 32 SER B CA 1
ATOM 1386 C C . SER B 1 32 ? -14.508 -3.779 -2.07 1 97.5 32 SER B C 1
ATOM 1388 O O . SER B 1 32 ? -15.18 -4.633 -1.491 1 97.5 32 SER B O 1
ATOM 1390 N N . PHE B 1 33 ? -13.562 -4.02 -2.939 1 98.62 33 PHE B N 1
ATOM 1391 C CA . PHE B 1 33 ? -13.211 -5.391 -3.283 1 98.62 33 PHE B CA 1
ATOM 1392 C C . PHE B 1 33 ? -11.711 -5.625 -3.098 1 98.62 33 PHE B C 1
ATOM 1394 O O . PHE B 1 33 ? -10.914 -4.695 -3.23 1 98.62 33 PHE B O 1
ATOM 1401 N N . GLY B 1 34 ? -11.328 -6.809 -2.77 1 98.81 34 GLY B N 1
ATOM 1402 C CA . GLY B 1 34 ? -9.922 -7.141 -2.656 1 98.81 34 GLY B CA 1
ATOM 1403 C C . GLY B 1 34 ? -9.656 -8.633 -2.672 1 98.81 34 GLY B C 1
ATOM 1404 O O . GLY B 1 34 ? -10.578 -9.43 -2.842 1 98.81 34 GLY B O 1
ATOM 1405 N N . ILE B 1 35 ? -8.422 -8.992 -2.578 1 98.88 35 ILE B N 1
ATOM 1406 C CA . ILE B 1 35 ? -8.039 -10.391 -2.406 1 98.88 35 ILE B CA 1
ATOM 1407 C C . ILE B 1 35 ? -7.051 -10.516 -1.246 1 98.88 35 ILE B C 1
ATOM 1409 O O . ILE B 1 35 ? -6.211 -9.641 -1.04 1 98.88 35 ILE B O 1
ATOM 1413 N N . LYS B 1 36 ? -7.25 -11.586 -0.55 1 98.75 36 LYS B N 1
ATOM 1414 C CA . LYS B 1 36 ? -6.348 -11.906 0.553 1 98.75 36 LYS B CA 1
ATOM 1415 C C . LYS B 1 36 ? -5.668 -13.25 0.333 1 98.75 36 LYS B C 1
ATOM 1417 O O . LYS B 1 36 ? -6.219 -14.133 -0.326 1 98.75 36 LYS B O 1
ATOM 1422 N N . THR B 1 37 ? -4.5 -13.344 0.853 1 98.69 37 THR B N 1
ATOM 1423 C CA . THR B 1 37 ? -3.775 -14.594 0.68 1 98.69 37 THR B CA 1
ATOM 1424 C C . THR B 1 37 ? -4.238 -15.633 1.698 1 98.69 37 THR B C 1
ATOM 1426 O O . THR B 1 37 ? -4.543 -15.297 2.844 1 98.69 37 THR B O 1
ATOM 1429 N N . LEU B 1 38 ? -4.246 -16.891 1.258 1 98.06 38 LEU B N 1
ATOM 1430 C CA . LEU B 1 38 ? -4.582 -18.016 2.123 1 98.06 38 LEU B CA 1
ATOM 1431 C C . LEU B 1 38 ? -3.326 -18.781 2.535 1 98.06 38 LEU B C 1
ATOM 1433 O O . LEU B 1 38 ? -3.402 -19.75 3.301 1 98.06 38 LEU B O 1
ATOM 1437 N N . GLU B 1 39 ? -2.121 -18.312 2.068 1 96.69 39 GLU B N 1
ATOM 1438 C CA . GLU B 1 39 ? -0.854 -19 2.273 1 96.69 39 GLU B CA 1
ATOM 1439 C C . GLU B 1 39 ? 0.265 -18.016 2.609 1 96.69 39 GLU B C 1
ATOM 1441 O O . GLU B 1 39 ? 0.207 -16.844 2.225 1 96.69 39 GLU B O 1
ATOM 1446 N N . PRO B 1 40 ? 1.204 -18.594 3.371 1 96.31 40 PRO B N 1
ATOM 1447 C CA . PRO B 1 40 ? 2.416 -17.797 3.541 1 96.31 40 PRO B CA 1
ATOM 1448 C C . PRO B 1 40 ? 3.359 -17.891 2.344 1 96.31 40 PRO B C 1
ATOM 1450 O O . PRO B 1 40 ? 3.523 -18.969 1.766 1 96.31 40 PRO B O 1
ATOM 1453 N N . LYS B 1 41 ? 3.904 -16.75 1.956 1 96.19 41 LYS B N 1
ATOM 1454 C CA . LYS B 1 41 ? 4.855 -16.781 0.851 1 96.19 41 LYS B CA 1
ATOM 1455 C C . LYS B 1 41 ? 5.625 -15.461 0.762 1 96.19 41 LYS B C 1
ATOM 1457 O O . LYS B 1 41 ? 5.199 -14.445 1.321 1 96.19 41 LYS B O 1
ATOM 1462 N N . TRP B 1 42 ? 6.73 -15.555 0.145 1 95.69 42 TRP B N 1
ATOM 1463 C CA . TRP B 1 42 ? 7.434 -14.344 -0.287 1 95.69 42 TRP B CA 1
ATOM 1464 C C . TRP B 1 42 ? 7.055 -13.984 -1.719 1 95.69 42 TRP B C 1
ATOM 1466 O O . TRP B 1 42 ? 7.207 -14.797 -2.635 1 95.69 42 TRP B O 1
ATOM 1476 N N . ILE B 1 43 ? 6.543 -12.805 -1.918 1 96.88 43 ILE B N 1
ATOM 1477 C CA . ILE B 1 43 ? 6.129 -12.344 -3.24 1 96.88 43 ILE B CA 1
ATOM 1478 C C . ILE B 1 43 ? 7.098 -11.281 -3.742 1 96.88 43 ILE B C 1
ATOM 1480 O O . ILE B 1 43 ? 7.398 -10.32 -3.029 1 96.88 43 ILE B O 1
ATOM 1484 N N . ASN B 1 44 ? 7.586 -11.414 -4.891 1 95.69 44 ASN B N 1
ATOM 1485 C CA . ASN B 1 44 ? 8.578 -10.461 -5.371 1 95.69 44 ASN B CA 1
ATOM 1486 C C . ASN B 1 44 ? 7.934 -9.32 -6.148 1 95.69 44 ASN B C 1
ATOM 1488 O O . ASN B 1 44 ? 6.738 -9.352 -6.434 1 95.69 44 ASN B O 1
ATOM 1492 N N . SER B 1 45 ? 8.695 -8.336 -6.492 1 96.19 45 SER B N 1
ATOM 1493 C CA . SER B 1 45 ? 8.219 -7.109 -7.129 1 96.19 45 SER B CA 1
ATOM 1494 C C . SER B 1 45 ? 7.586 -7.402 -8.484 1 96.19 45 SER B C 1
ATOM 1496 O O . SER B 1 45 ? 6.566 -6.809 -8.836 1 96.19 45 SER B O 1
ATOM 1498 N N . ARG B 1 46 ? 8.242 -8.258 -9.234 1 96.5 46 ARG B N 1
ATOM 1499 C CA . ARG B 1 46 ? 7.75 -8.594 -10.562 1 96.5 46 ARG B CA 1
ATOM 1500 C C . ARG B 1 46 ? 6.352 -9.195 -10.492 1 96.5 46 ARG B C 1
ATOM 1502 O O . ARG B 1 46 ? 5.48 -8.852 -11.289 1 96.5 46 ARG B O 1
ATOM 1509 N N . GLN B 1 47 ? 6.168 -10.07 -9.555 1 98.31 47 GLN B N 1
ATOM 1510 C CA . GLN B 1 47 ? 4.867 -10.711 -9.359 1 98.31 47 GLN B CA 1
ATOM 1511 C C . GLN B 1 47 ? 3.807 -9.688 -8.969 1 98.31 47 GLN B C 1
ATOM 1513 O O . GLN B 1 47 ? 2.689 -9.711 -9.484 1 98.31 47 GLN B O 1
ATOM 1518 N N . ILE B 1 48 ? 4.113 -8.828 -8.055 1 98.56 48 ILE B N 1
ATOM 1519 C CA . ILE B 1 48 ? 3.207 -7.785 -7.594 1 98.56 48 ILE B CA 1
ATOM 1520 C C . ILE B 1 48 ? 2.816 -6.883 -8.766 1 98.56 48 ILE B C 1
ATOM 1522 O O . ILE B 1 48 ? 1.637 -6.582 -8.953 1 98.56 48 ILE B O 1
ATOM 1526 N N . GLU B 1 49 ? 3.756 -6.5 -9.547 1 97.38 49 GLU B N 1
ATOM 1527 C CA . GLU B 1 49 ? 3.492 -5.621 -10.68 1 97.38 49 GLU B CA 1
ATOM 1528 C C . GLU B 1 49 ? 2.691 -6.34 -11.766 1 97.38 49 GLU B C 1
ATOM 1530 O O . GLU B 1 49 ? 1.806 -5.75 -12.383 1 97.38 49 GLU B O 1
ATOM 1535 N N . ALA B 1 50 ? 3.023 -7.609 -12.016 1 98.62 50 ALA B N 1
ATOM 1536 C CA . ALA B 1 50 ? 2.24 -8.383 -12.977 1 98.62 50 ALA B CA 1
ATOM 1537 C C . ALA B 1 50 ? 0.775 -8.453 -12.555 1 98.62 50 ALA B C 1
ATOM 1539 O O . ALA B 1 50 ? -0.123 -8.352 -13.398 1 98.62 50 ALA B O 1
ATOM 1540 N N . ALA B 1 51 ? 0.548 -8.586 -11.281 1 98.88 51 ALA B N 1
ATOM 1541 C CA . ALA B 1 51 ? -0.818 -8.625 -10.766 1 98.88 51 ALA B CA 1
ATOM 1542 C C . ALA B 1 51 ? -1.512 -7.273 -10.953 1 98.88 51 ALA B C 1
ATOM 1544 O O . ALA B 1 51 ? -2.674 -7.223 -11.359 1 98.88 51 ALA B O 1
ATOM 1545 N N . ARG B 1 52 ? -0.822 -6.234 -10.633 1 97.81 52 ARG B N 1
ATOM 1546 C CA . ARG B 1 52 ? -1.368 -4.895 -10.836 1 97.81 52 ARG B CA 1
ATOM 1547 C C . ARG B 1 52 ? -1.768 -4.68 -12.289 1 97.81 52 ARG B C 1
ATOM 1549 O O . ARG B 1 52 ? -2.842 -4.145 -12.57 1 97.81 52 ARG B O 1
ATOM 1556 N N . VAL B 1 53 ? -0.904 -5.059 -13.195 1 97.5 53 VAL B N 1
ATOM 1557 C CA . VAL B 1 53 ? -1.152 -4.895 -14.617 1 97.5 53 VAL B CA 1
ATOM 1558 C C . VAL B 1 53 ? -2.391 -5.691 -15.023 1 97.5 53 VAL B C 1
ATOM 1560 O O . VAL B 1 53 ? -3.238 -5.195 -15.773 1 97.5 53 VAL B O 1
ATOM 1563 N N . ALA B 1 54 ? -2.467 -6.879 -14.516 1 98.62 54 ALA B N 1
ATOM 1564 C CA . ALA B 1 54 ? -3.615 -7.727 -14.828 1 98.62 54 ALA B CA 1
ATOM 1565 C C . ALA B 1 54 ? -4.918 -7.066 -14.391 1 98.62 54 ALA B C 1
ATOM 1567 O O . ALA B 1 54 ? -5.898 -7.051 -15.141 1 98.62 54 ALA B O 1
ATOM 1568 N N . VAL B 1 55 ? -4.91 -6.484 -13.211 1 98.62 55 VAL B N 1
ATOM 1569 C CA . VAL B 1 55 ? -6.098 -5.816 -12.695 1 98.62 55 VAL B CA 1
ATOM 1570 C C . VAL B 1 55 ? -6.438 -4.613 -13.578 1 98.62 55 VAL B C 1
ATOM 1572 O O . VAL B 1 55 ? -7.578 -4.469 -14.031 1 98.62 55 VAL B O 1
ATOM 1575 N N . ASN B 1 56 ? -5.484 -3.814 -13.836 1 96.62 56 ASN B N 1
ATOM 1576 C CA . ASN B 1 56 ? -5.711 -2.58 -14.578 1 96.62 56 ASN B CA 1
ATOM 1577 C C . ASN B 1 56 ? -6.188 -2.861 -16 1 96.62 56 ASN B C 1
ATOM 1579 O O . ASN B 1 56 ? -7.059 -2.162 -16.516 1 96.62 56 ASN B O 1
ATOM 1583 N N . ARG B 1 57 ? -5.574 -3.836 -16.625 1 97.25 57 ARG B N 1
ATOM 1584 C CA . ARG B 1 57 ? -5.965 -4.195 -17.984 1 97.25 57 ARG B CA 1
ATOM 1585 C C . ARG B 1 57 ? -7.426 -4.621 -18.031 1 97.25 57 ARG B C 1
ATOM 1587 O O . ARG B 1 57 ? -8.18 -4.164 -18.891 1 97.25 57 ARG B O 1
ATOM 1594 N N . TYR B 1 58 ? -7.828 -5.406 -17.125 1 98.38 58 TYR B N 1
ATOM 1595 C CA . TYR B 1 58 ? -9.195 -5.918 -17.156 1 98.38 58 TYR B CA 1
ATOM 1596 C C . TYR B 1 58 ? -10.195 -4.82 -16.812 1 98.38 58 TYR B C 1
ATOM 1598 O O . TYR B 1 58 ? -11.305 -4.797 -17.344 1 98.38 58 TYR B O 1
ATOM 1606 N N . MET B 1 59 ? -9.797 -3.93 -15.914 1 97.5 59 MET B N 1
ATOM 1607 C CA . MET B 1 59 ? -10.68 -2.854 -15.492 1 97.5 59 MET B CA 1
ATOM 1608 C C . MET B 1 59 ? -10.68 -1.712 -16.5 1 97.5 59 MET B C 1
ATOM 1610 O O . MET B 1 59 ? -11.406 -0.73 -16.344 1 97.5 59 MET B O 1
ATOM 1614 N N . ASN B 1 60 ? -9.852 -1.867 -17.531 1 94.81 60 ASN B N 1
ATOM 1615 C CA . ASN B 1 60 ? -9.695 -0.834 -18.562 1 94.81 60 ASN B CA 1
ATOM 1616 C C . ASN B 1 60 ? -9.312 0.507 -17.938 1 94.81 60 ASN B C 1
ATOM 1618 O O . ASN B 1 60 ? -9.852 1.549 -18.328 1 94.81 60 ASN B O 1
ATOM 1622 N N . ARG B 1 61 ? -8.57 0.437 -16.891 1 85.12 61 ARG B N 1
ATOM 1623 C CA . ARG B 1 61 ? -7.988 1.579 -16.188 1 85.12 61 ARG B CA 1
ATOM 1624 C C . ARG B 1 61 ? -9.07 2.441 -15.547 1 85.12 61 ARG B C 1
ATOM 1626 O O . ARG B 1 61 ? -8.93 3.664 -15.469 1 85.12 61 ARG B O 1
ATOM 1633 N N . GLN B 1 62 ? -10.172 1.753 -15.359 1 91.38 62 GLN B N 1
ATOM 1634 C CA . GLN B 1 62 ? -11.219 2.424 -14.602 1 91.38 62 GLN B CA 1
ATOM 1635 C C . GLN B 1 62 ? -11.133 2.082 -13.117 1 91.38 62 GLN B C 1
ATOM 1637 O O . GLN B 1 62 ? -10.578 1.047 -12.75 1 91.38 62 GLN B O 1
ATOM 1642 N N . GLY B 1 63 ? -11.602 2.969 -12.344 1 93.25 63 GLY B N 1
ATOM 1643 C CA . GLY B 1 63 ? -11.586 2.723 -10.914 1 93.25 63 GLY B CA 1
ATOM 1644 C C . GLY B 1 63 ? -10.219 2.928 -10.289 1 93.25 63 GLY B C 1
ATOM 1645 O O . GLY B 1 63 ? -9.375 3.641 -10.844 1 93.25 63 GLY B O 1
ATOM 1646 N N . GLN B 1 64 ? -10.055 2.441 -9.086 1 94.56 64 GLN B N 1
ATOM 1647 C CA . GLN B 1 64 ? -8.82 2.59 -8.328 1 94.56 64 GLN B CA 1
ATOM 1648 C C . GLN B 1 64 ? -8.297 1.237 -7.852 1 94.56 64 GLN B C 1
ATOM 1650 O O . GLN B 1 64 ? -9.086 0.37 -7.461 1 94.56 64 GLN B O 1
ATOM 1655 N N . VAL B 1 65 ? -7.027 1.141 -7.938 1 96.75 65 VAL B N 1
ATOM 1656 C CA . VAL B 1 65 ? -6.359 -0.064 -7.453 1 96.75 65 VAL B CA 1
ATOM 1657 C C . VAL B 1 65 ? -5.387 0.3 -6.336 1 96.75 65 VAL B C 1
ATOM 1659 O O . VAL B 1 65 ? -4.625 1.262 -6.457 1 96.75 65 VAL B O 1
ATOM 1662 N N . TRP B 1 66 ? -5.453 -0.398 -5.242 1 97.81 66 TRP B N 1
ATOM 1663 C CA . TRP B 1 66 ? -4.484 -0.268 -4.156 1 97.81 66 TRP B CA 1
ATOM 1664 C C . TRP B 1 66 ? -3.65 -1.537 -4.016 1 97.81 66 TRP B C 1
ATOM 1666 O O . TRP B 1 66 ? -4.195 -2.633 -3.873 1 97.81 66 TRP B O 1
ATOM 1676 N N . ILE B 1 67 ? -2.377 -1.377 -4.055 1 98.69 67 ILE B N 1
ATOM 1677 C CA . ILE B 1 67 ? -1.454 -2.447 -3.689 1 98.69 67 ILE B CA 1
ATOM 1678 C C . ILE B 1 67 ? -1.17 -2.395 -2.191 1 98.69 67 ILE B C 1
ATOM 1680 O O . ILE B 1 67 ? -0.739 -1.362 -1.67 1 98.69 67 ILE B O 1
ATOM 1684 N N . ARG B 1 68 ? -1.35 -3.555 -1.538 1 98.56 68 ARG B N 1
ATOM 1685 C CA . ARG B 1 68 ? -1.293 -3.529 -0.08 1 98.56 68 ARG B CA 1
ATOM 1686 C C . ARG B 1 68 ? -0.008 -4.176 0.429 1 98.56 68 ARG B C 1
ATOM 1688 O O . ARG B 1 68 ? 0.263 -4.168 1.631 1 98.56 68 ARG B O 1
ATOM 1695 N N . ILE B 1 69 ? 0.748 -4.742 -0.499 1 98.31 69 ILE B N 1
ATOM 1696 C CA . ILE B 1 69 ? 1.99 -5.41 -0.122 1 98.31 69 ILE B CA 1
ATOM 1697 C C . ILE B 1 69 ? 3.15 -4.832 -0.93 1 98.31 69 ILE B C 1
ATOM 1699 O O . ILE B 1 69 ? 2.996 -4.516 -2.111 1 98.31 69 ILE B O 1
ATOM 1703 N N . PHE B 1 70 ? 4.309 -4.723 -0.255 1 98 70 PHE B N 1
ATOM 1704 C CA . PHE B 1 70 ? 5.48 -4.137 -0.895 1 98 70 PHE B CA 1
ATOM 1705 C C . PHE B 1 70 ? 6.73 -4.949 -0.59 1 98 70 PHE B C 1
ATOM 1707 O O . PHE B 1 70 ? 6.891 -5.461 0.521 1 98 70 PHE B O 1
ATOM 1714 N N . PRO B 1 71 ? 7.574 -5.051 -1.507 1 97.44 71 PRO B N 1
ATOM 1715 C CA . PRO B 1 71 ? 8.812 -5.812 -1.316 1 97.44 71 PRO B CA 1
ATOM 1716 C C . PRO B 1 71 ? 9.836 -5.07 -0.46 1 97.44 71 PRO B C 1
ATOM 1718 O O . PRO B 1 71 ? 10.797 -4.504 -0.99 1 97.44 71 PRO B O 1
ATOM 1721 N N . ASP B 1 72 ? 9.703 -5.234 0.796 1 96 72 ASP B N 1
ATOM 1722 C CA . ASP B 1 72 ? 10.516 -4.434 1.708 1 96 72 ASP B CA 1
ATOM 1723 C C . ASP B 1 72 ? 11.578 -5.289 2.391 1 96 72 ASP B C 1
ATOM 1725 O O . ASP B 1 72 ? 12.406 -4.773 3.146 1 96 72 ASP B O 1
ATOM 1729 N N . LYS B 1 73 ? 11.617 -6.594 2.186 1 93.31 73 LYS B N 1
ATOM 1730 C CA . LYS B 1 73 ? 12.602 -7.48 2.801 1 93.31 73 LYS B CA 1
ATOM 1731 C C . LYS B 1 73 ? 13.695 -7.863 1.808 1 93.31 73 LYS B C 1
ATOM 1733 O O . LYS B 1 73 ? 13.43 -8.523 0.802 1 93.31 73 LYS B O 1
ATOM 1738 N N . PRO B 1 74 ? 14.914 -7.484 2.164 1 89.94 74 PRO B N 1
ATOM 1739 C CA . PRO B 1 74 ? 16.016 -7.914 1.294 1 89.94 74 PRO B CA 1
ATOM 1740 C C . PRO B 1 74 ? 16.328 -9.398 1.435 1 89.94 74 PRO B C 1
ATOM 1742 O O . PRO B 1 74 ? 16.25 -9.953 2.535 1 89.94 74 PRO B O 1
ATOM 1745 N N . ILE B 1 75 ? 16.578 -9.953 0.382 1 87.06 75 ILE B N 1
ATOM 1746 C CA . ILE B 1 75 ? 16.953 -11.359 0.408 1 87.06 75 ILE B CA 1
ATOM 1747 C C . ILE B 1 75 ? 18.312 -11.539 -0.284 1 87.06 75 ILE B C 1
ATOM 1749 O O . ILE B 1 75 ? 18.688 -10.727 -1.134 1 87.06 75 ILE B O 1
ATOM 1753 N N . THR B 1 76 ? 19.125 -12.461 0.289 1 82.56 76 THR B N 1
ATOM 1754 C CA . THR B 1 76 ? 20.438 -12.758 -0.281 1 82.56 76 THR B CA 1
ATOM 1755 C C . THR B 1 76 ? 20.469 -14.172 -0.856 1 82.56 76 THR B C 1
ATOM 1757 O O . THR B 1 76 ? 19.703 -15.031 -0.442 1 82.56 76 THR B O 1
ATOM 1760 N N . ARG B 1 77 ? 21.109 -14.234 -2.012 1 68.88 77 ARG B N 1
ATOM 1761 C CA . ARG B 1 77 ? 21.297 -15.547 -2.625 1 68.88 77 ARG B CA 1
ATOM 1762 C C . ARG B 1 77 ? 22.391 -16.328 -1.925 1 68.88 77 ARG B C 1
ATOM 1764 O O . ARG B 1 77 ? 23.5 -15.812 -1.721 1 68.88 77 ARG B O 1
ATOM 1771 N N . LYS B 1 78 ? 21.953 -17.25 -1.08 1 61.41 78 LYS B N 1
ATOM 1772 C CA . LYS B 1 78 ? 23.047 -18.094 -0.614 1 61.41 78 LYS B CA 1
ATOM 1773 C C . LYS B 1 78 ? 23.328 -19.234 -1.598 1 61.41 78 LYS B C 1
ATOM 1775 O O . LYS B 1 78 ? 22.453 -20.031 -1.895 1 61.41 78 LYS B O 1
ATOM 1780 N N . PRO B 1 79 ? 24.391 -19.016 -2.27 1 54.88 79 PRO B N 1
ATOM 1781 C CA . PRO B 1 79 ? 24.75 -20.156 -3.109 1 54.88 79 PRO B CA 1
ATOM 1782 C C . PRO B 1 79 ? 24.812 -21.469 -2.324 1 54.88 79 PRO B C 1
ATOM 1784 O O . PRO B 1 79 ? 25.125 -21.453 -1.13 1 54.88 79 PRO B O 1
ATOM 1787 N N . ALA B 1 80 ? 24.172 -22.547 -2.834 1 52.72 80 ALA B N 1
ATOM 1788 C CA . ALA B 1 80 ? 24.125 -23.891 -2.26 1 52.72 80 ALA B CA 1
ATOM 1789 C C . ALA B 1 80 ? 25.438 -24.25 -1.593 1 52.72 80 ALA B C 1
ATOM 1791 O O . ALA B 1 80 ? 25.469 -24.938 -0.574 1 52.72 80 ALA B O 1
ATOM 1792 N N . ASP B 1 81 ? 26.516 -23.734 -2.225 1 50.88 81 ASP B N 1
ATOM 1793 C CA . ASP B 1 81 ? 27.812 -24.297 -1.844 1 50.88 81 ASP B CA 1
ATOM 1794 C C . ASP B 1 81 ? 28.5 -23.422 -0.794 1 50.88 81 ASP B C 1
ATOM 1796 O O . ASP B 1 81 ? 29.672 -23.609 -0.502 1 50.88 81 ASP B O 1
ATOM 1800 N N . VAL B 1 82 ? 27.828 -22.328 -0.497 1 54.91 82 VAL B N 1
ATOM 1801 C CA . VAL B 1 82 ? 28.625 -21.5 0.406 1 54.91 82 VAL B CA 1
ATOM 1802 C C . VAL B 1 82 ? 28.297 -21.859 1.854 1 54.91 82 VAL B C 1
ATOM 1804 O O . VAL B 1 82 ? 27.156 -22.156 2.184 1 54.91 82 VAL B O 1
ATOM 1807 N N . ARG B 1 83 ? 29.391 -22.344 2.486 1 52.66 83 ARG B N 1
ATOM 1808 C CA . ARG B 1 83 ? 29.344 -22.672 3.906 1 52.66 83 ARG B CA 1
ATOM 1809 C C . ARG B 1 83 ? 28.688 -21.562 4.715 1 52.66 83 ARG B C 1
ATOM 1811 O O . ARG B 1 83 ? 28.828 -20.391 4.391 1 52.66 83 ARG B O 1
ATOM 1818 N N . MET B 1 84 ? 27.922 -21.938 5.652 1 55.62 84 MET B N 1
ATOM 1819 C CA . MET B 1 84 ? 27.328 -21.031 6.637 1 55.62 84 MET B CA 1
ATOM 1820 C C . MET B 1 84 ? 28.406 -20.172 7.293 1 55.62 84 MET B C 1
ATOM 1822 O O . MET B 1 84 ? 29.484 -20.656 7.613 1 55.62 84 MET B O 1
ATOM 1826 N N . GLY B 1 85 ? 28.266 -18.891 7.203 1 52.5 85 GLY B N 1
ATOM 1827 C CA . GLY B 1 85 ? 29.172 -17.984 7.871 1 52.5 85 GLY B CA 1
ATOM 1828 C C . GLY B 1 85 ? 30 -17.141 6.91 1 52.5 85 GLY B C 1
ATOM 1829 O O . GLY B 1 85 ? 30.719 -16.234 7.328 1 52.5 85 GLY B O 1
ATOM 1830 N N . LYS B 1 86 ? 30.422 -17.844 5.789 1 46.31 86 LYS B N 1
ATOM 1831 C CA . LYS B 1 86 ? 31.328 -17.094 4.918 1 46.31 86 LYS B CA 1
ATOM 1832 C C . LYS B 1 86 ? 30.547 -16.188 3.967 1 46.31 86 LYS B C 1
ATOM 1834 O O . LYS B 1 86 ? 29.766 -16.672 3.143 1 46.31 86 LYS B O 1
ATOM 1839 N N . GLY B 1 87 ? 30.469 -14.805 4.074 1 54.38 87 GLY B N 1
ATOM 1840 C CA . GLY B 1 87 ? 30.172 -13.523 3.465 1 54.38 87 GLY B CA 1
ATOM 1841 C C . GLY B 1 87 ? 28.703 -13.32 3.176 1 54.38 87 GLY B C 1
ATOM 1842 O O . GLY B 1 87 ? 27.906 -14.258 3.295 1 54.38 87 GLY B O 1
ATOM 1843 N N . LYS B 1 88 ? 28.391 -12.125 3.338 1 57.16 88 LYS B N 1
ATOM 1844 C CA . LYS B 1 88 ? 27.047 -11.672 3.021 1 57.16 88 LYS B CA 1
ATOM 1845 C C . LYS B 1 88 ? 26.656 -12.039 1.588 1 57.16 88 LYS B C 1
ATOM 1847 O O . LYS B 1 88 ? 27.484 -11.898 0.672 1 57.16 88 LYS B O 1
ATOM 1852 N N . GLY B 1 89 ? 26.047 -13.203 1.354 1 59.97 89 GLY B N 1
ATOM 1853 C CA . GLY B 1 89 ? 25.578 -13.5 0.012 1 59.97 89 GLY B CA 1
ATOM 1854 C C . GLY B 1 89 ? 25.172 -12.258 -0.763 1 59.97 89 GLY B C 1
ATOM 1855 O O . GLY B 1 89 ? 25 -11.188 -0.182 1 59.97 89 GLY B O 1
ATOM 1856 N N . ASP B 1 90 ? 25.344 -12.234 -2.053 1 70 90 ASP B N 1
ATOM 1857 C CA . ASP B 1 90 ? 24.953 -11.125 -2.916 1 70 90 ASP B CA 1
ATOM 1858 C C . ASP B 1 90 ? 23.453 -10.836 -2.791 1 70 90 ASP B C 1
ATOM 1860 O O . ASP B 1 90 ? 22.641 -11.758 -2.668 1 70 90 ASP B O 1
ATOM 1864 N N . PRO B 1 91 ? 23.172 -9.617 -2.574 1 75.25 91 PRO B N 1
ATOM 1865 C CA . PRO B 1 91 ? 21.75 -9.281 -2.568 1 75.25 91 PRO B CA 1
ATOM 1866 C C . PRO B 1 91 ? 21.016 -9.852 -3.775 1 75.25 91 PRO B C 1
ATOM 1868 O O . PRO B 1 91 ? 21.5 -9.766 -4.902 1 75.25 91 PRO B O 1
ATOM 1871 N N . ALA B 1 92 ? 20.031 -10.68 -3.521 1 77.62 92 ALA B N 1
ATOM 1872 C CA . ALA B 1 92 ? 19.266 -11.336 -4.574 1 77.62 92 ALA B CA 1
ATOM 1873 C C . ALA B 1 92 ? 17.938 -10.609 -4.824 1 77.62 92 ALA B C 1
ATOM 1875 O O . ALA B 1 92 ? 17.219 -10.93 -5.766 1 77.62 92 ALA B O 1
ATOM 1876 N N . GLY B 1 93 ? 17.672 -9.531 -4.168 1 87.81 93 GLY B N 1
ATOM 1877 C CA . GLY B 1 93 ? 16.438 -8.805 -4.406 1 87.81 93 GLY B CA 1
ATOM 1878 C C . GLY B 1 93 ? 15.664 -8.508 -3.137 1 87.81 93 GLY B C 1
ATOM 1879 O O . GLY B 1 93 ? 16.203 -8.594 -2.035 1 87.81 93 GLY B O 1
ATOM 1880 N N . TRP B 1 94 ? 14.391 -8.031 -3.357 1 92.69 94 TRP B N 1
ATOM 1881 C CA . TRP B 1 94 ? 13.477 -7.699 -2.268 1 92.69 94 TRP B CA 1
ATOM 1882 C C . TRP B 1 94 ? 12.148 -8.438 -2.426 1 92.69 94 TRP B C 1
ATOM 1884 O O . TRP B 1 94 ? 11.695 -8.68 -3.547 1 92.69 94 TRP B O 1
ATOM 1894 N N . VAL B 1 95 ? 11.609 -8.828 -1.312 1 95.94 95 VAL B N 1
ATOM 1895 C CA . VAL B 1 95 ? 10.352 -9.562 -1.377 1 95.94 95 VAL B CA 1
ATOM 1896 C C . VAL B 1 95 ? 9.375 -9 -0.343 1 95.94 95 VAL B C 1
ATOM 1898 O O . VAL B 1 95 ? 9.781 -8.281 0.575 1 95.94 95 VAL B O 1
ATOM 1901 N N . ALA B 1 96 ? 8.094 -9.312 -0.547 1 97.31 96 ALA B N 1
ATOM 1902 C CA . ALA B 1 96 ? 7.031 -9.055 0.421 1 97.31 96 ALA B CA 1
ATOM 1903 C C . ALA B 1 96 ? 6.605 -10.344 1.119 1 97.31 96 ALA B C 1
ATOM 1905 O O . ALA B 1 96 ? 5.953 -11.195 0.515 1 97.31 96 ALA B O 1
ATOM 1906 N N . PRO B 1 97 ? 7.016 -10.484 2.34 1 96.06 97 PRO B N 1
ATOM 1907 C CA . PRO B 1 97 ? 6.477 -11.641 3.057 1 96.06 97 PRO B CA 1
ATOM 1908 C C . PRO B 1 97 ? 5 -11.484 3.41 1 96.06 97 PRO B C 1
ATOM 1910 O O . PRO B 1 97 ? 4.59 -10.43 3.902 1 96.06 97 PRO B O 1
ATOM 1913 N N . VAL B 1 98 ? 4.242 -12.492 3.105 1 97.56 98 VAL B N 1
ATOM 1914 C CA . VAL B 1 98 ? 2.822 -12.438 3.439 1 97.56 98 VAL B CA 1
ATOM 1915 C C . VAL B 1 98 ? 2.416 -13.703 4.195 1 97.56 98 VAL B C 1
ATOM 1917 O O . VAL B 1 98 ? 3.033 -14.758 4.027 1 97.56 98 VAL B O 1
ATOM 1920 N N . THR B 1 99 ? 1.51 -13.547 5.082 1 97.38 99 THR B N 1
ATOM 1921 C CA . THR B 1 99 ? 0.908 -14.648 5.828 1 97.38 99 THR B CA 1
ATOM 1922 C C . THR B 1 99 ? -0.6 -14.695 5.598 1 97.38 99 THR B C 1
ATOM 1924 O O . THR B 1 99 ? -1.203 -13.703 5.191 1 97.38 99 THR B O 1
ATOM 1927 N N . PRO B 1 100 ? -1.173 -15.844 5.77 1 98.06 100 PRO B N 1
ATOM 1928 C CA . PRO B 1 100 ? -2.605 -15.977 5.496 1 98.06 100 PRO B CA 1
ATOM 1929 C C . PRO B 1 100 ? -3.438 -14.875 6.148 1 98.06 100 PRO B C 1
ATOM 1931 O O . PRO B 1 100 ? -3.219 -14.539 7.316 1 98.06 100 PRO B O 1
ATOM 1934 N N . GLY B 1 101 ? -4.391 -14.328 5.348 1 98.12 101 GLY B N 1
ATOM 1935 C CA . GLY B 1 101 ? -5.277 -13.297 5.852 1 98.12 101 GLY B CA 1
ATOM 1936 C C . GLY B 1 101 ? -4.887 -11.898 5.391 1 98.12 101 GLY B C 1
ATOM 1937 O O . GLY B 1 101 ? -5.691 -10.969 5.469 1 98.12 101 GLY B O 1
ATOM 1938 N N . ARG B 1 102 ? -3.693 -11.766 4.918 1 98.38 102 ARG B N 1
ATOM 1939 C CA . ARG B 1 102 ? -3.197 -10.461 4.488 1 98.38 102 ARG B CA 1
ATOM 1940 C C . ARG B 1 102 ? -3.863 -10.023 3.188 1 98.38 102 ARG B C 1
ATOM 1942 O O . ARG B 1 102 ? -3.896 -10.781 2.217 1 98.38 102 ARG B O 1
ATOM 1949 N N . ILE B 1 103 ? -4.426 -8.812 3.158 1 98.81 103 ILE B N 1
ATOM 1950 C CA . ILE B 1 103 ? -4.945 -8.227 1.926 1 98.81 103 ILE B CA 1
ATOM 1951 C C . ILE B 1 103 ? -3.795 -7.895 0.982 1 98.81 103 ILE B C 1
ATOM 1953 O O . ILE B 1 103 ? -2.809 -7.277 1.391 1 98.81 103 ILE B O 1
ATOM 1957 N N . LEU B 1 104 ? -3.945 -8.312 -0.236 1 98.81 104 LEU B N 1
ATOM 1958 C CA . LEU B 1 104 ? -2.885 -8.086 -1.214 1 98.81 104 LEU B CA 1
ATOM 1959 C C . LEU B 1 104 ? -3.221 -6.91 -2.121 1 98.81 104 LEU B C 1
ATOM 1961 O O . LEU B 1 104 ? -2.357 -6.078 -2.414 1 98.81 104 LEU B O 1
ATOM 1965 N N . PHE B 1 105 ? -4.477 -6.871 -2.578 1 98.88 105 PHE B N 1
ATOM 1966 C CA . PHE B 1 105 ? -4.965 -5.832 -3.479 1 98.88 105 PHE B CA 1
ATOM 1967 C C . PHE B 1 105 ? -6.371 -5.391 -3.084 1 98.88 105 PHE B C 1
ATOM 1969 O O . PHE B 1 105 ? -7.164 -6.199 -2.594 1 98.88 105 PHE B O 1
ATOM 1976 N N . GLU B 1 106 ? -6.613 -4.152 -3.332 1 98.62 106 GLU B N 1
ATOM 1977 C CA . GLU B 1 106 ? -7.957 -3.594 -3.23 1 98.62 106 GLU B CA 1
ATOM 1978 C C . GLU B 1 106 ? -8.352 -2.867 -4.512 1 98.62 106 GLU B C 1
ATOM 1980 O O . GLU B 1 106 ? -7.5 -2.297 -5.195 1 98.62 106 GLU 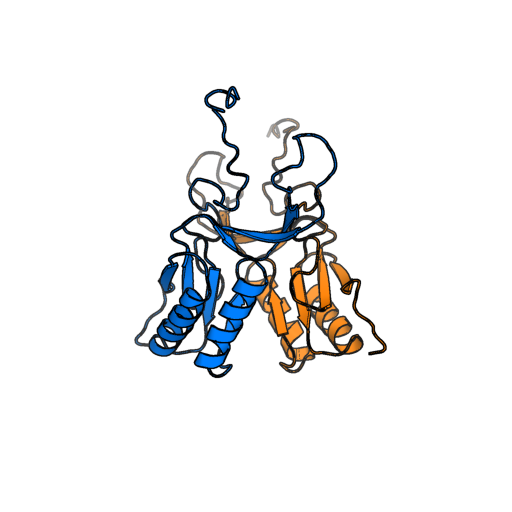B O 1
ATOM 1985 N N . VAL B 1 107 ? -9.656 -2.865 -4.816 1 98.25 107 VAL B N 1
ATOM 1986 C CA . VAL B 1 107 ? -10.156 -2.121 -5.973 1 98.25 107 VAL B CA 1
ATOM 1987 C C . VAL B 1 107 ? -11.469 -1.433 -5.617 1 98.25 107 VAL B C 1
ATOM 1989 O O . VAL B 1 107 ? -12.188 -1.878 -4.719 1 98.25 107 VAL B O 1
ATOM 1992 N N . GLU B 1 108 ? -11.68 -0.378 -6.301 1 96.75 108 GLU B N 1
ATOM 1993 C CA . GLU B 1 108 ? -12.906 0.401 -6.16 1 96.75 108 GLU B CA 1
ATOM 1994 C C . GLU B 1 108 ? -13.297 1.053 -7.48 1 96.75 108 GLU B C 1
ATOM 1996 O O . GLU B 1 108 ? -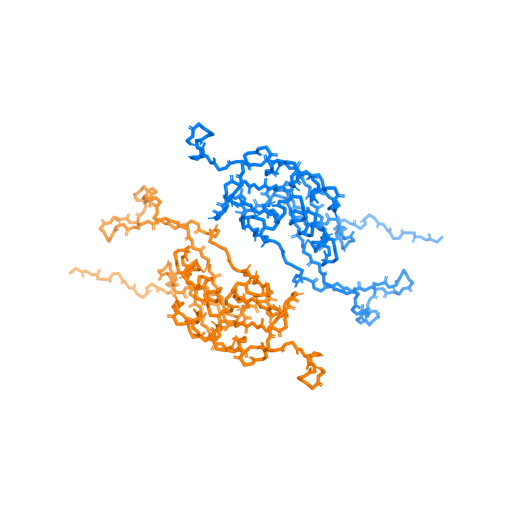12.461 1.219 -8.375 1 96.75 108 GLU B O 1
ATOM 2001 N N . GLY B 1 109 ? -14.633 1.34 -7.629 1 95.75 109 GLY B N 1
ATOM 2002 C CA . GLY B 1 109 ? -15.078 2.141 -8.758 1 95.75 109 GLY B CA 1
ATOM 2003 C C . GLY B 1 109 ? -15.508 1.304 -9.945 1 95.75 109 GLY B C 1
ATOM 2004 O O . GLY B 1 109 ? -15.688 1.829 -11.047 1 95.75 109 GLY B O 1
ATOM 2005 N N . VAL B 1 110 ? -15.562 0.083 -9.773 1 97.19 110 VAL B N 1
ATOM 2006 C CA . VAL B 1 110 ? -16.031 -0.828 -10.812 1 97.19 110 VAL B CA 1
ATOM 2007 C C . VAL B 1 110 ? -17.125 -1.739 -10.242 1 97.19 110 VAL B C 1
ATOM 2009 O O . VAL B 1 110 ? -17.312 -1.798 -9.031 1 97.19 110 VAL B O 1
ATOM 2012 N N . SER B 1 111 ? -17.812 -2.379 -11.133 1 96.69 111 SER B N 1
ATOM 2013 C CA . SER B 1 111 ? -18.875 -3.281 -10.695 1 96.69 111 SER B CA 1
ATOM 2014 C C . SER B 1 111 ? -18.297 -4.523 -10.023 1 96.69 111 SER B C 1
ATOM 2016 O O . SER B 1 111 ? -17.109 -4.84 -10.188 1 96.69 111 SER B O 1
ATOM 2018 N N . PHE B 1 112 ? -19.188 -5.203 -9.32 1 97.06 112 PHE B N 1
ATOM 2019 C CA . PHE B 1 112 ? -18.812 -6.441 -8.641 1 97.06 112 PHE B CA 1
ATOM 2020 C C . PHE B 1 112 ? -18.188 -7.434 -9.617 1 97.06 112 PHE B C 1
ATOM 2022 O O . PHE B 1 112 ? -17.125 -7.992 -9.352 1 97.06 112 PHE B O 1
ATOM 2029 N N . ASP B 1 113 ? -18.844 -7.562 -10.742 1 97.69 113 ASP B N 1
ATOM 2030 C CA . ASP B 1 113 ? -18.406 -8.578 -11.695 1 97.69 113 ASP B CA 1
ATOM 2031 C C . ASP B 1 113 ? -17.047 -8.234 -12.281 1 97.69 113 ASP B C 1
ATOM 2033 O O . ASP B 1 113 ? -16.188 -9.109 -12.445 1 97.69 113 ASP B O 1
ATOM 2037 N N . ILE B 1 114 ? -16.828 -7.023 -12.555 1 98.25 114 ILE B N 1
ATOM 2038 C CA . ILE B 1 114 ? -15.539 -6.578 -13.086 1 98.25 114 ILE B CA 1
ATOM 2039 C C . ILE B 1 114 ? -14.453 -6.75 -12.039 1 98.25 114 ILE B C 1
ATOM 2041 O O . ILE B 1 114 ? -13.375 -7.27 -12.328 1 98.25 114 ILE B O 1
ATOM 2045 N N . ALA B 1 115 ? -14.773 -6.367 -10.828 1 98.5 115 ALA B N 1
ATOM 2046 C CA . ALA B 1 115 ? -13.805 -6.492 -9.742 1 98.5 115 ALA B CA 1
ATOM 2047 C C . ALA B 1 115 ? -13.414 -7.949 -9.516 1 98.5 115 ALA B C 1
ATOM 2049 O O . ALA B 1 115 ? -12.227 -8.266 -9.383 1 98.5 115 ALA B O 1
ATOM 2050 N N . LYS B 1 116 ? -14.422 -8.758 -9.523 1 98.56 116 LYS B N 1
ATOM 2051 C CA . LYS B 1 116 ? -14.195 -10.18 -9.266 1 98.56 116 LYS B CA 1
ATOM 2052 C C . LYS B 1 116 ? -13.289 -10.789 -10.32 1 98.56 116 LYS B C 1
ATOM 2054 O O . LYS B 1 116 ? -12.336 -11.508 -9.992 1 98.56 116 LYS B O 1
ATOM 2059 N N . GLU B 1 117 ? -13.562 -10.5 -11.531 1 98.81 117 GLU B N 1
ATOM 2060 C CA . GLU B 1 117 ? -12.766 -11.07 -12.609 1 98.81 117 GLU B CA 1
ATOM 2061 C C . GLU B 1 117 ? -11.367 -10.469 -12.648 1 98.81 117 GLU B C 1
ATOM 2063 O O . GLU B 1 117 ? -10.383 -11.18 -12.852 1 98.81 117 GLU B O 1
ATOM 2068 N N . ALA B 1 118 ? -11.25 -9.156 -12.438 1 98.88 118 ALA B N 1
ATOM 2069 C CA . ALA B 1 118 ? -9.945 -8.492 -12.422 1 98.88 118 ALA B CA 1
ATOM 2070 C C . ALA B 1 118 ? -9.047 -9.078 -11.344 1 98.88 118 ALA B C 1
ATOM 2072 O O . ALA B 1 118 ? -7.871 -9.367 -11.594 1 98.88 118 ALA B O 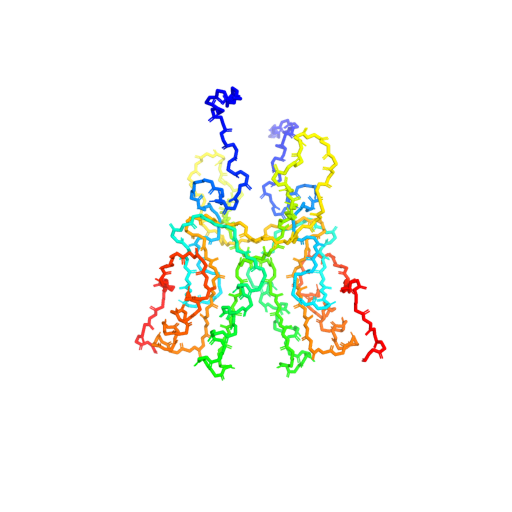1
ATOM 2073 N N . LEU B 1 119 ? -9.648 -9.312 -10.211 1 98.88 119 LEU B N 1
ATOM 2074 C CA . LEU B 1 119 ? -8.867 -9.805 -9.086 1 98.88 119 LEU B CA 1
ATOM 2075 C C . LEU B 1 119 ? -8.555 -11.289 -9.25 1 98.88 119 LEU B C 1
ATOM 2077 O O . LEU B 1 119 ? -7.523 -11.766 -8.781 1 98.88 119 LEU B O 1
ATOM 2081 N N . ARG B 1 120 ? -9.422 -11.984 -9.906 1 98.81 120 ARG B N 1
ATOM 2082 C CA . ARG B 1 120 ? -9.109 -13.359 -10.266 1 98.81 120 ARG B CA 1
ATOM 2083 C C . ARG B 1 120 ? -7.883 -13.43 -11.164 1 98.81 120 ARG B C 1
ATOM 2085 O O . ARG B 1 120 ? -6.996 -14.258 -10.953 1 98.81 120 ARG B O 1
ATOM 2092 N N . LEU B 1 121 ? -7.844 -12.594 -12.172 1 98.81 121 LEU B N 1
ATOM 2093 C CA . LEU B 1 121 ? -6.707 -12.539 -13.078 1 98.81 121 LEU B CA 1
ATOM 2094 C C . LEU B 1 121 ? -5.438 -12.141 -12.336 1 98.81 121 LEU B C 1
ATOM 2096 O O . LEU B 1 121 ? -4.359 -12.68 -12.602 1 98.81 121 LEU B O 1
ATOM 2100 N N . ALA B 1 122 ? -5.578 -11.195 -11.43 1 98.88 122 ALA B N 1
ATOM 2101 C CA . ALA B 1 122 ? -4.438 -10.805 -10.609 1 98.88 122 ALA B CA 1
ATOM 2102 C C . ALA B 1 122 ? -3.93 -11.984 -9.781 1 98.88 122 ALA B C 1
ATOM 2104 O O . ALA B 1 122 ? -2.719 -12.195 -9.672 1 98.88 122 ALA B O 1
ATOM 2105 N N . ALA B 1 123 ? -4.863 -12.711 -9.234 1 98.88 123 ALA B N 1
ATOM 2106 C CA . ALA B 1 123 ? -4.52 -13.859 -8.398 1 98.88 123 ALA B CA 1
ATOM 2107 C C . ALA B 1 123 ? -3.684 -14.875 -9.18 1 98.88 123 ALA B C 1
ATOM 2109 O O . ALA B 1 123 ? -2.812 -15.539 -8.609 1 98.88 123 ALA B O 1
ATOM 2110 N N . GLN B 1 124 ? -3.918 -14.992 -10.445 1 98.75 124 GLN B N 1
ATOM 2111 C CA . GLN B 1 124 ? -3.205 -15.953 -11.289 1 98.75 124 GLN B CA 1
ATOM 2112 C C . GLN B 1 124 ? -1.738 -15.562 -11.445 1 98.75 124 GLN B C 1
ATOM 2114 O O . GLN B 1 124 ? -0.905 -16.391 -11.812 1 98.75 124 GLN B O 1
ATOM 2119 N N . LYS B 1 125 ? -1.446 -14.305 -11.172 1 98.62 125 LYS B N 1
ATOM 2120 C CA . LYS B 1 125 ? -0.079 -13.812 -11.305 1 98.62 125 LYS B CA 1
ATOM 2121 C C . LYS B 1 125 ? 0.696 -13.977 -10 1 98.62 125 LYS B C 1
ATOM 2123 O O . LYS B 1 125 ? 1.896 -13.703 -9.945 1 98.62 125 LYS B O 1
ATOM 2128 N N . LEU B 1 126 ? 0.062 -14.398 -8.961 1 98.62 126 LEU B N 1
ATOM 2129 C CA . LEU B 1 126 ? 0.653 -14.508 -7.629 1 98.62 126 LEU B CA 1
ATOM 2130 C C . LEU B 1 126 ? 0.911 -15.961 -7.262 1 98.62 126 LEU B C 1
ATOM 2132 O O . LEU B 1 126 ? 0.174 -16.859 -7.691 1 98.62 126 LEU B O 1
ATOM 2136 N N . PRO B 1 127 ? 1.968 -16.203 -6.43 1 97.81 127 PRO B N 1
ATOM 2137 C CA . PRO B 1 127 ? 2.342 -17.578 -6.09 1 97.81 127 PRO B CA 1
ATOM 2138 C C . PRO B 1 127 ? 1.571 -18.109 -4.887 1 97.81 127 PRO B C 1
ATOM 2140 O O . PRO B 1 127 ? 2.105 -18.922 -4.117 1 97.81 127 PRO B O 1
ATOM 2143 N N . VAL B 1 128 ? 0.425 -17.578 -4.645 1 97.88 128 VAL B N 1
ATOM 2144 C CA . VAL B 1 128 ? -0.362 -17.984 -3.486 1 97.88 128 VAL B CA 1
ATOM 2145 C C . VAL B 1 128 ? -1.819 -18.188 -3.895 1 97.88 128 VAL B C 1
ATOM 2147 O O . VAL B 1 128 ? -2.289 -17.578 -4.859 1 97.88 128 VAL B O 1
ATOM 2150 N N . LYS B 1 129 ? -2.475 -19.016 -3.17 1 98.31 129 LYS B N 1
ATOM 2151 C CA .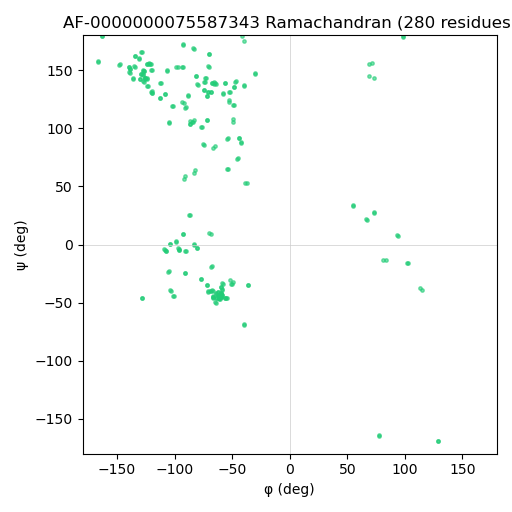 LYS B 1 129 ? -3.932 -19.062 -3.258 1 98.31 129 LYS B CA 1
ATOM 2152 C C . LYS B 1 129 ? -4.555 -17.844 -2.578 1 98.31 129 LYS B C 1
ATOM 2154 O O . LYS B 1 129 ? -4.078 -17.391 -1.534 1 98.31 129 LYS B O 1
ATOM 2159 N N . THR B 1 130 ? -5.633 -17.375 -3.184 1 98.81 130 THR B N 1
ATOM 2160 C CA . THR B 1 130 ? -6.238 -16.156 -2.645 1 98.81 130 THR B CA 1
ATOM 2161 C C . THR B 1 130 ? -7.742 -16.344 -2.465 1 98.81 130 THR B C 1
ATOM 2163 O O . THR B 1 130 ? -8.328 -17.297 -2.982 1 98.81 130 THR B O 1
ATOM 2166 N N . LYS B 1 131 ? -8.258 -15.492 -1.652 1 98.75 131 LYS B N 1
ATOM 2167 C CA . LYS B 1 131 ? -9.703 -15.383 -1.462 1 98.75 131 LYS B CA 1
ATOM 2168 C C . LYS B 1 131 ? -10.203 -13.984 -1.815 1 98.75 131 LYS B C 1
ATOM 2170 O O . LYS B 1 131 ? -9.609 -12.984 -1.399 1 98.75 131 LYS B O 1
ATOM 2175 N N . PHE B 1 132 ? -11.289 -13.969 -2.633 1 98.81 132 PHE B N 1
ATOM 2176 C CA . PHE B 1 132 ? -11.945 -12.711 -2.955 1 98.81 132 PHE B CA 1
ATOM 2177 C C . PHE B 1 132 ? -12.758 -12.203 -1.767 1 98.81 132 PHE B C 1
ATOM 2179 O O . PHE B 1 132 ? -13.469 -12.969 -1.121 1 98.81 132 PHE B O 1
ATOM 2186 N N . VAL B 1 133 ? -12.609 -10.906 -1.433 1 98.31 133 VAL B N 1
ATOM 2187 C CA . VAL B 1 133 ? -13.297 -10.328 -0.282 1 98.31 133 VAL B CA 1
ATOM 2188 C C . VAL B 1 133 ? -14.062 -9.078 -0.714 1 98.31 133 VAL B C 1
ATOM 2190 O O . VAL B 1 133 ? -13.625 -8.352 -1.604 1 98.31 133 VAL B O 1
ATOM 2193 N N . VAL B 1 134 ? -15.164 -8.828 -0.111 1 97.75 134 VAL B N 1
ATOM 2194 C CA . VAL B 1 134 ? -16.031 -7.68 -0.35 1 97.75 134 VAL B CA 1
ATOM 2195 C C . VAL B 1 134 ? -16.25 -6.914 0.953 1 97.75 134 VAL B C 1
ATOM 2197 O O . VAL B 1 134 ? -16.422 -7.516 2.014 1 97.75 134 VAL B O 1
ATOM 2200 N N . ARG B 1 135 ? -16.156 -5.656 0.767 1 95.25 135 ARG B N 1
ATOM 2201 C CA . ARG B 1 135 ? -16.391 -4.828 1.944 1 95.25 135 ARG B CA 1
ATOM 2202 C C . ARG B 1 135 ? -17.766 -5.125 2.551 1 95.25 135 ARG B C 1
ATOM 2204 O O . ARG B 1 135 ? -18.734 -5.305 1.826 1 95.25 135 ARG B O 1
ATOM 2211 N N . ARG B 1 136 ? -17.812 -5.176 3.857 1 84.69 136 ARG B N 1
ATOM 2212 C CA . ARG B 1 136 ? -19 -5.602 4.582 1 84.69 136 ARG B CA 1
ATOM 2213 C C . ARG B 1 136 ? -20.188 -4.695 4.266 1 84.69 136 ARG B C 1
ATOM 2215 O O . ARG B 1 136 ? -21.328 -5.16 4.172 1 84.69 136 ARG B O 1
ATOM 2222 N N . ASP B 1 137 ? -20.031 -3.41 4.09 1 81.06 137 ASP B N 1
ATOM 2223 C CA . ASP B 1 137 ? -21.125 -2.473 3.881 1 81.06 137 ASP B CA 1
ATOM 2224 C C . ASP B 1 137 ? -21.406 -2.275 2.393 1 81.06 137 ASP B C 1
ATOM 2226 O O . ASP B 1 137 ? -22.172 -1.392 2.012 1 81.06 137 ASP B O 1
ATOM 2230 N N . PHE B 1 138 ? -20.766 -3.094 1.603 1 81.69 138 PHE B N 1
ATOM 2231 C CA . PHE B 1 138 ? -21 -2.979 0.167 1 81.69 138 PHE B CA 1
ATOM 2232 C C . PHE B 1 138 ? -22.391 -3.494 -0.2 1 81.69 138 PHE B C 1
ATOM 2234 O O . PHE B 1 138 ? -22.734 -4.625 0.139 1 81.69 138 PHE B O 1
ATOM 2241 N N . ASP B 1 139 ? -23.234 -2.582 -0.509 1 66.81 139 ASP B N 1
ATOM 2242 C CA . ASP B 1 139 ? -24.547 -2.975 -1.004 1 66.81 139 ASP B CA 1
ATOM 2243 C C . ASP B 1 139 ? -24.516 -3.184 -2.518 1 66.81 139 ASP B C 1
ATOM 2245 O O . ASP B 1 139 ? -24.25 -2.248 -3.273 1 66.81 139 ASP B O 1
ATOM 2249 N N . LYS B 1 140 ? -24.5 -4.387 -3.023 1 60.38 140 LYS B N 1
ATOM 2250 C CA . LYS B 1 140 ? -24.5 -4.738 -4.441 1 60.38 140 LYS B CA 1
ATOM 2251 C C . LYS B 1 140 ? -25.609 -3.998 -5.191 1 60.38 140 LYS B C 1
ATOM 2253 O O . LYS B 1 140 ? -25.453 -3.674 -6.371 1 60.38 140 LYS B O 1
ATOM 2258 N N . ASN B 1 141 ? -26.703 -3.791 -4.523 1 48.03 141 ASN B N 1
ATOM 2259 C CA . ASN B 1 141 ? -27.938 -3.25 -5.082 1 48.03 141 ASN B CA 1
ATOM 2260 C C . ASN B 1 141 ? -27.906 -1.725 -5.133 1 48.03 141 ASN B C 1
ATOM 2262 O O . ASN B 1 141 ? -28.859 -1.097 -5.598 1 48.03 141 ASN B O 1
ATOM 2266 N N . ALA B 1 142 ? -26.875 -1.088 -4.715 1 39.41 142 ALA B N 1
ATOM 2267 C CA . ALA B 1 142 ? -27.016 0.362 -4.809 1 39.41 142 ALA B CA 1
ATOM 2268 C C . ALA B 1 142 ? -26.656 0.86 -6.203 1 39.41 142 ALA B C 1
ATOM 2270 O O . ALA B 1 142 ? -25.734 0.328 -6.84 1 39.41 142 ALA B O 1
#

Organism: NCBI:txid702438

Radius of gyration: 21.3 Å; Cα contacts (8 Å, |Δi|>4): 571; chains: 2; bounding box: 59×58×64 Å

pLDDT: mean 84.15, std 20.84, range [28.92, 98.88]

Secondary structure (DSSP, 8-state):
-------SS----SS---SS--SSS-S-SS-SEEEEESS-EEEEHHHHHHHHHHHHHHHTT-SEEEE-----EEEEE--TTSPTTSS--EEEEEEEEE-TT-EEEEEESS-HHHHHHHHHHHHTTSSS-EEEEE-TT--TT-/-------SS----SS---SS--SSS-S-SS-SEEEEESS-EEEEHHHHHHHHHHHHHHHTT-SEEEE-----EEEEE--TTSPTTSS--EEEEEEEEE-TT-EEEEEESS-HHHHHHHHHHHHTTSSS-EEEEE-TT--TT-

Sequence (284 aa):
MLQPKRVKYRRPQDGRGNKGNAHRGTELAFGSFGIKTLEPKWINSRQIEAARVAVNRYMNRQGQVWIRIFPDKPITRKPADVRMGKGKGDPAGWVAPVTPGRILFEVEGVSFDIAKEALRLAAQKLPVKTKFVVRRDFDKNAMLQPKRVKYRRPQDGRGNKGNAHRGTELAFGSFGIKTLEPKWINSRQIEAARVAVNRYMNRQGQVWIRIFPDKPITRKPADVRMGKGKGDPAGWVAPVTPGRILFEVEGVSFDIAKEALRLAAQKLPVKTKFVVRRDFDKNA

Foldseek 3Di:
DCDDPPPPCPVCLPFQFDDDADPPQLDDDPAFKFKWFQGWGWAAPVLLVQLVCLLCVLQVNFWDKDFQWDFPAWDADDDPPDDPPPDDHDTPHTTTTHGGSHTGMHTHGDAPVSRVVSNVRSCVSTPGDIDMDGHPPDDNVD/DPDDPDPPCPVCLPFQFDDDADPPQLDDDPAFKFKWFQGWGWAAPVLLVQLVVLLCVLQVNFWDKDFQWDFPAWDADDDPPDDPPPDDHDTPHTTTTHGGSHTGMHTHGDAPVSRVVSNVRSCVSTPGDIDMDGHPPDDNVD

Solvent-accessible surface area (backbone atoms only — not comparable to full-atom values): 16010 Å² total; per-residue (Å²): 131,84,69,78,73,84,65,79,76,64,70,68,74,79,54,53,29,56,82,65,66,43,87,50,40,61,62,80,78,81,32,48,33,34,33,22,29,69,40,43,28,52,43,39,55,68,38,54,49,49,18,50,48,38,27,38,60,67,45,68,70,50,54,46,78,43,62,62,66,59,43,51,42,77,40,58,44,69,58,91,81,54,56,88,88,67,68,82,43,54,78,64,48,41,23,20,74,36,22,21,43,24,38,44,38,27,31,34,78,63,53,69,70,55,48,52,52,16,50,50,52,16,42,71,44,43,99,48,55,67,43,82,46,66,42,86,83,63,60,87,86,110,131,87,70,78,72,84,64,79,76,65,69,69,75,78,53,51,28,56,84,65,68,44,88,50,41,60,63,81,79,81,33,48,35,35,33,21,29,71,39,42,27,53,42,39,56,68,37,53,51,49,17,49,49,38,28,38,60,66,46,68,70,51,52,48,74,46,63,64,66,60,42,50,42,78,39,57,44,70,56,91,81,54,59,88,87,68,67,83,43,56,78,64,49,42,24,20,73,35,22,22,42,23,39,43,37,28,32,35,78,64,53,70,68,56,48,52,52,17,50,49,52,17,42,71,44,43,99,47,55,68,43,84,45,65,41,86,84,63,60,88,85,110

InterPro domains:
  IPR000114 Large ribosomal subunit protein uL16, bacteria [MF_01342] (1-135)
  IPR000114 Large ribosomal subunit protein uL16, bacteria [PR00060] (25-37)
  IPR000114 Large ribosomal subunit protein uL16, bacteria [PR00060] (43-54)
  IPR000114 Large ribosomal subunit protein uL16, bacteria [PR00060] (59-88)
  IPR000114 Large ribosomal subunit protein uL16, bacteria [PR00060] (89-118)
  IPR000114 Large ribosomal subunit protein uL16, bacteria [PTHR12220] (3-138)
  IPR000114 Large ribosomal subunit protein uL16, bacteria [TIGR01164] (2-128)
  IPR016180 Large ribosomal subunit protein uL16 domain [cd01433] (24-133)
  IPR020798 Large ribosomal subunit protein uL16, conserved site [PS00701] (83-94)
  IPR036920 Large ribosomal subunit protein uL16 superfamily [G3DSA:3.90.1170.10] (1-142)
  IPR036920 Large ribosomal subunit protein uL16 superfamily [SSF54686] (1-139)
  IPR047873 Large ribosomal subunit protein uL16 [PF00252] (4-133)

Nearest PDB structures (foldseek):
  7p7u-assembly1_P  TM=8.575E-01  e=1.665E-17  Enterococcus faecalis
  8qcq-assembly1_M  TM=8.382E-01  e=1.565E-17  Bacillus subtilis subsp. subtilis str. 168
  8uu7-assembly1_O  TM=8.275E-01  e=2.725E-17  Listeria innocua
  8cvm-assembly1_l  TM=8.244E-01  e=7.130E-16  Cutibacterium acnes
  8rdw-assembly1_Lg  TM=8.300E-01  e=1.320E-15  Psychrobacter urativorans